Protein 3M66 (pdb70)

Foldseek 3Di:
DQVVCVVVVVVLVVLQADLVLLVVVPVLNVVSSPDDCVPQNVVLVVVLVVLPQDSNLVRVLCNVCSCSSVDDVVQLVVLVVLVVVLVQDSVLSNLLCSQAVCQSVDGSVLLVVLLVCQCVVLVDPSVLSSVLCSVPVCSSVDDCVLQNVLLCCCPPVLNDDSVLVSLLCSVPVCSSNDDSVLVVVLSCCVCPVLVDDSVLCSVPVCSSVARVVQLVLLCVLLVVQVQSACDPVDPLHDGPCNSRPDDLCCCACPRSVHHSVVSVVVVVVD

InterPro domains:
  IPR003690 Transcription termination factor, mitochondrial/chloroplastic [PF02536] (159-398)
  IPR003690 Transcription termination factor, mitochondrial/chloroplastic [PTHR13068] (82-402)
  IPR003690 Transcription termination factor, mitochondrial/chloroplastic [SM00733] (166-201)
  IPR003690 Transcription termination factor, mitochondrial/chloroplastic [SM00733] (206-236)
  IPR003690 Transcription termination factor, mitochondrial/chloroplastic [SM00733] (241-272)
  IPR003690 Transcription termination factor, mitochondrial/chloroplastic [SM00733] (277-308)
  IPR003690 Transcription termination factor, mitochondrial/chloroplastic [SM00733] (313-344)
  IPR003690 Transcription termination factor, mitochondrial/chloroplastic [SM00733] (345-375)
  IPR038538 MTERF superfamily, mitochondrial/chloroplastic [G3DSA:1.25.70.10] (148-417)

Nearest PDB structures (foldseek):
  3m66-assembly1_A  TM=1.004E+00  e=7.727E-36  Homo sapiens
  4fp9-assembly1_B  TM=7.150E-01  e=1.537E-07  Homo sapiens
  4fzv-assembly1_B  TM=8.284E-01  e=1.171E-06  Homo sapiens
  7odr-assembly1_y  TM=7.335E-01  e=7.603E-07  Homo sapiens
  5crk-assembly1_O  TM=4.487E-01  e=1.655E-06  Homo sapiens

B-factor: mean 30.07, std 13.78, range [11.19, 108.54]

Structure (mmCIF, N/CA/C/O backbone):
data_3M66
#
_entry.id   3M66
#
_cell.length_a   139.230
_cell.length_b   32.240
_cell.length_c   70.220
_cell.angle_alpha   90.00
_cell.angle_beta   106.59
_cell.angle_gamma   90.00
#
_symmetry.space_group_name_H-M   'C 1 2 1'
#
loop_
_entity.id
_entity.type
_entity.pdbx_description
1 polymer 'mTERF domain-containing protein 1, mitochondrial'
2 water water
#
loop_
_atom_site.group_PDB
_atom_site.id
_atom_site.type_symbol
_atom_site.label_atom_id
_atom_site.label_alt_id
_atom_site.label_comp_id
_atom_site.label_asym_id
_atom_site.label_entity_id
_atom_site.label_seq_id
_atom_site.pdbx_PDB_ins_code
_atom_site.Cartn_x
_atom_site.Cartn_y
_atom_site.Cartn_z
_atom_site.occupancy
_atom_site.B_iso_or_equiv
_atom_site.auth_seq_id
_atom_site.auth_comp_id
_atom_site.auth_asym_id
_atom_site.auth_atom_id
_atom_site.pdbx_PDB_model_num
ATOM 1 N N . ASP A 1 1 ? 4.625 -2.779 49.750 1.00 57.33 148 ASP A N 1
ATOM 2 C CA . ASP A 1 1 ? 5.341 -1.854 48.868 1.00 55.52 148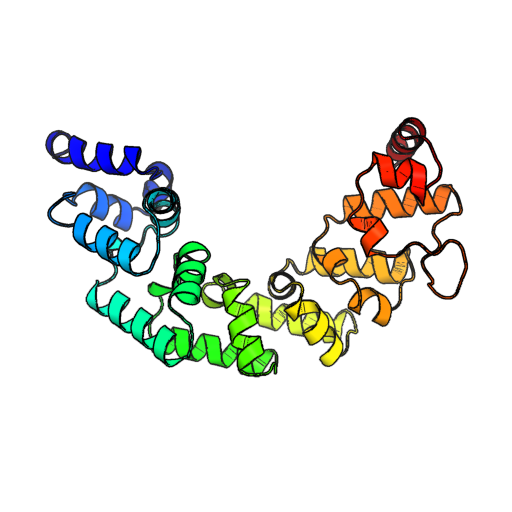 ASP A CA 1
ATOM 3 C C . ASP A 1 1 ? 4.509 -1.465 47.648 1.00 37.20 148 ASP A C 1
ATOM 4 O O . ASP A 1 1 ? 4.593 -0.341 47.185 1.00 33.81 148 ASP A O 1
ATOM 9 N N . TYR A 1 2 ? 3.675 -2.375 47.149 1.00 32.74 149 TYR A N 1
ATOM 10 C CA . TYR A 1 2 ? 2.847 -2.064 45.983 1.00 42.26 149 TYR A CA 1
ATOM 11 C C . TYR A 1 2 ? 1.909 -0.877 46.255 1.00 32.31 149 TYR A C 1
ATOM 12 O O . TYR A 1 2 ? 1.696 0.001 45.410 1.00 31.49 149 TYR A O 1
ATOM 21 N N . VAL A 1 3 ? 1.341 -0.855 47.452 1.00 33.18 150 VAL A N 1
ATOM 22 C CA . VAL A 1 3 ? 0.399 0.201 47.790 1.00 33.29 150 VAL A CA 1
ATOM 23 C C . VAL A 1 3 ? 1.098 1.570 47.830 1.00 32.16 150 VAL A C 1
ATOM 24 O O . VAL A 1 3 ? 0.559 2.589 47.358 1.00 31.63 150 VAL A O 1
ATOM 28 N N . ASP A 1 4 ? 2.306 1.602 48.397 1.00 31.79 151 ASP A N 1
ATOM 29 C CA . ASP A 1 4 ? 3.015 2.867 48.527 1.00 30.84 151 ASP A CA 1
ATOM 30 C C . ASP A 1 4 ? 3.607 3.324 47.199 1.00 29.53 151 ASP A C 1
ATOM 31 O O . ASP A 1 4 ? 3.939 4.495 47.038 1.00 36.95 151 ASP A O 1
ATOM 36 N N . HIS A 1 5 ? 3.780 2.392 46.268 1.00 29.47 152 HIS A N 1
ATOM 37 C CA . HIS A 1 5 ? 4.315 2.730 44.952 1.00 28.48 152 HIS A CA 1
ATOM 38 C C . HIS A 1 5 ? 3.214 3.178 43.982 1.00 28.31 152 HIS A C 1
ATOM 39 O O . HIS A 1 5 ? 3.505 3.698 42.900 1.00 27.50 152 HIS A O 1
ATOM 46 N N . SER A 1 6 ? 1.959 2.970 44.366 1.00 29.12 153 SER A N 1
ATOM 47 C CA . SER A 1 6 ? 0.838 3.198 43.469 1.00 29.26 153 SER A CA 1
ATOM 48 C C . SER A 1 6 ? 0.763 4.622 42.926 1.00 28.04 153 SER A C 1
ATOM 49 O O . SER A 1 6 ? 0.484 4.813 41.732 1.00 27.53 153 SER A O 1
ATOM 52 N N . GLU A 1 7 ? 1.048 5.615 43.765 1.00 27.77 154 GLU A N 1
ATOM 53 C CA . GLU A 1 7 ? 0.979 7.001 43.322 1.00 29.19 154 GLU A CA 1
ATOM 54 C C . GLU A 1 7 ? 2.064 7.315 42.316 1.00 29.14 154 GLU A C 1
ATOM 55 O O . GLU A 1 7 ? 1.821 8.018 41.349 1.00 30.07 154 GLU A O 1
ATOM 61 N N . THR A 1 8 ? 3.247 6.739 42.507 1.00 25.76 155 THR A N 1
ATOM 62 C CA . THR A 1 8 ? 4.318 6.899 41.525 1.00 24.98 155 THR A CA 1
ATOM 63 C C . THR A 1 8 ? 3.955 6.217 40.224 1.00 25.11 155 THR A C 1
ATOM 64 O O . THR A 1 8 ? 4.208 6.744 39.142 1.00 27.01 155 THR A O 1
ATOM 68 N N . LEU A 1 9 ? 3.376 5.031 40.324 1.00 26.00 156 LEU A N 1
ATOM 69 C CA . LEU A 1 9 ? 3.060 4.282 39.106 1.00 26.32 156 LEU A CA 1
ATOM 70 C C . LEU A 1 9 ? 2.002 5.044 38.318 1.00 25.93 156 LEU A C 1
ATOM 71 O O . LEU A 1 9 ? 2.111 5.136 37.058 1.00 25.65 156 LEU A O 1
ATOM 76 N N . GLN A 1 10 ? 1.000 5.547 39.040 1.00 26.01 157 GLN A N 1
ATOM 77 C CA . GLN A 1 10 ? -0.098 6.331 38.446 1.00 29.63 157 GLN A CA 1
ATOM 78 C C . GLN A 1 10 ? 0.464 7.566 37.714 1.00 27.24 157 GLN A C 1
ATOM 79 O O . GLN A 1 10 ? 0.057 7.882 36.588 1.00 29.85 157 GLN A O 1
ATOM 85 N N . LYS A 1 11 ? 1.425 8.241 38.327 1.00 24.07 158 LYS A N 1
ATOM 86 C CA . LYS A 1 11 ? 2.063 9.387 37.688 1.00 26.19 158 LYS A CA 1
ATOM 87 C C . LYS A 1 11 ? 2.742 9.010 36.381 1.00 28.95 158 LYS A C 1
ATOM 88 O O . LYS A 1 11 ? 2.628 9.740 35.380 1.00 26.91 158 LYS A O 1
ATOM 94 N N . LEU A 1 12 ? 3.466 7.881 36.379 1.00 21.21 159 LEU A N 1
ATOM 95 C CA . LEU A 1 12 ? 4.107 7.409 35.148 1.00 19.22 159 LEU A CA 1
ATOM 96 C C . LEU A 1 12 ? 3.101 7.027 34.092 1.00 18.00 159 LEU A C 1
ATOM 97 O O . LEU A 1 12 ? 3.288 7.327 32.915 1.00 20.17 159 LEU A O 1
ATOM 102 N N . VAL A 1 13 ? 2.023 6.390 34.513 1.00 18.51 160 VAL A N 1
ATOM 103 C CA . VAL A 1 13 ? 0.976 6.071 33.540 1.00 19.10 160 VAL A CA 1
ATOM 104 C C . VAL A 1 13 ? 0.338 7.310 32.932 1.00 21.47 160 VAL A C 1
ATOM 105 O O . VAL A 1 13 ? 0.089 7.344 31.707 1.00 23.34 160 VAL A O 1
ATOM 109 N N . LEU A 1 14 ? 0.028 8.303 33.770 1.00 23.39 161 LEU A N 1
ATOM 110 C CA . LEU A 1 14 ? -0.530 9.562 33.269 1.00 26.16 161 LEU A CA 1
ATOM 111 C C . LEU A 1 14 ? 0.399 10.260 32.264 1.00 25.79 161 LEU A C 1
ATOM 112 O O . LEU A 1 14 ? -0.085 10.979 31.363 1.00 27.86 161 LEU A O 1
ATOM 117 N N . LEU A 1 15 ? 1.710 10.039 32.386 1.00 21.77 162 LEU A N 1
ATOM 118 C CA . LEU A 1 15 ? 2.684 10.637 31.472 1.00 20.43 162 LEU A CA 1
ATOM 119 C C . LEU A 1 15 ? 2.728 9.901 30.146 1.00 22.82 162 LEU A C 1
ATOM 120 O O . LEU A 1 15 ? 3.354 10.363 29.206 1.00 24.85 162 LEU A O 1
ATOM 125 N N . GLY A 1 16 ? 2.075 8.748 30.078 1.00 21.11 163 GLY A N 1
ATOM 126 C CA . GLY A 1 16 ? 2.079 7.957 28.867 1.00 22.35 163 GLY A CA 1
ATOM 127 C C . GLY A 1 16 ? 3.139 6.901 28.812 1.00 20.40 163 G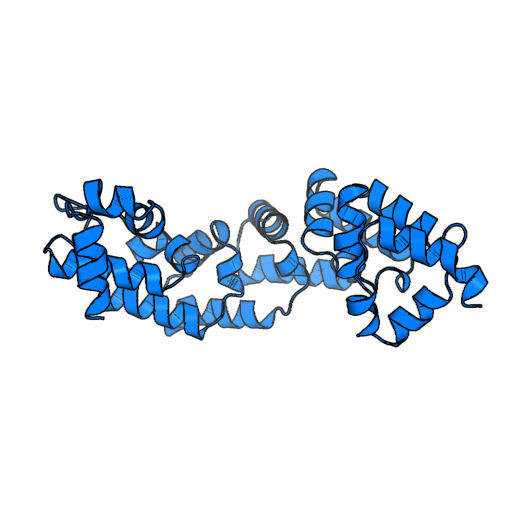LY A C 1
ATOM 128 O O . GLY A 1 16 ? 3.484 6.406 27.729 1.00 22.91 163 GLY A O 1
ATOM 129 N N . VAL A 1 17 ? 3.721 6.565 29.964 1.00 20.39 164 VAL A N 1
ATOM 130 C CA . VAL A 1 17 ? 4.688 5.471 29.949 1.00 17.93 164 VAL A CA 1
ATOM 131 C C . VAL A 1 17 ? 3.967 4.117 29.806 1.00 18.94 164 VAL A C 1
ATOM 132 O O . VAL A 1 17 ? 2.973 3.854 30.511 1.00 21.51 164 VAL A O 1
ATOM 136 N N . ASP A 1 18 ? 4.465 3.239 28.933 1.00 20.30 165 ASP A N 1
ATOM 137 C CA . ASP A 1 18 ? 3.878 1.916 28.749 1.00 20.47 165 ASP A CA 1
ATOM 138 C C . ASP A 1 18 ? 4.682 0.904 29.599 1.00 16.67 165 ASP A C 1
ATOM 139 O O . ASP A 1 18 ? 5.766 0.439 29.188 1.00 17.53 165 ASP A O 1
ATOM 144 N N . LEU A 1 19 ? 4.168 0.615 30.794 1.00 18.71 166 LEU A N 1
ATOM 145 C CA . LEU A 1 19 ? 4.931 -0.237 31.722 1.00 17.63 166 LEU A CA 1
ATOM 146 C C . LEU A 1 19 ? 5.031 -1.641 31.175 1.00 20.17 166 LEU A C 1
ATOM 147 O O . LEU A 1 19 ? 5.987 -2.325 31.500 1.00 20.67 166 LEU A O 1
ATOM 152 N N . SER A 1 20 ? 4.116 -2.049 30.307 1.00 19.11 167 SER A N 1
ATOM 153 C CA . SER A 1 20 ? 4.223 -3.384 29.715 1.00 23.17 167 SER A CA 1
ATOM 154 C C . SER A 1 20 ? 5.474 -3.539 28.836 1.00 21.07 167 SER A C 1
ATOM 155 O O . SER A 1 20 ? 6.058 -4.633 28.763 1.00 23.56 167 SER A O 1
ATOM 158 N N . LYS A 1 21 ? 5.934 -2.453 28.221 1.00 19.64 168 LYS A N 1
ATOM 159 C CA . LYS A 1 21 ? 7.174 -2.517 27.463 1.00 18.62 168 LYS A CA 1
ATOM 160 C C . LYS A 1 21 ? 8.370 -2.589 28.425 1.00 17.00 168 LYS A C 1
ATOM 161 O O . LYS A 1 21 ? 9.296 -3.363 28.206 1.00 19.61 168 LYS A O 1
ATOM 167 N N . ILE A 1 22 ? 8.352 -1.770 29.471 1.00 15.57 169 ILE A N 1
ATOM 168 C CA . ILE A 1 22 ? 9.478 -1.757 30.407 1.00 14.92 169 ILE A CA 1
ATOM 169 C C . ILE A 1 22 ? 9.576 -3.132 31.083 1.00 16.98 169 ILE A C 1
ATOM 170 O O . ILE A 1 22 ? 10.687 -3.605 31.388 1.00 16.98 169 ILE A O 1
ATOM 175 N N . GLU A 1 23 ? 8.429 -3.764 31.275 1.00 15.60 170 GLU A N 1
ATOM 176 C CA . GLU A 1 23 ? 8.421 -5.101 31.927 1.00 18.57 170 GLU A CA 1
ATOM 177 C C . GLU A 1 23 ? 9.143 -6.187 31.152 1.00 22.49 170 GLU A C 1
ATOM 178 O O . GLU A 1 23 ? 9.505 -7.222 31.724 1.00 22.16 170 GLU A O 1
ATOM 184 N N . LYS A 1 24 ? 9.374 -5.981 29.851 1.00 19.06 171 LYS A N 1
ATOM 185 C CA . LYS A 1 24 ? 10.196 -6.941 29.107 1.00 20.29 171 LYS A CA 1
ATOM 186 C C . LYS A 1 24 ? 11.695 -6.949 29.492 1.00 23.49 171 LYS A C 1
ATOM 187 O O . LYS A 1 24 ? 12.461 -7.800 29.023 1.00 23.01 171 LYS A O 1
ATOM 193 N N . HIS A 1 25 ? 12.097 -5.968 30.287 1.00 16.23 172 HIS A N 1
ATOM 194 C CA . HIS A 1 25 ? 13.499 -5.740 30.663 1.00 17.63 172 HIS A CA 1
ATOM 195 C C . HIS A 1 25 ? 13.514 -5.886 32.173 1.00 15.98 172 HIS A C 1
ATOM 196 O O . HIS A 1 25 ? 13.299 -4.926 32.889 1.00 17.56 172 HIS A O 1
ATOM 203 N N . PRO A 1 26 ? 13.745 -7.116 32.664 1.00 16.10 173 PRO A N 1
ATOM 204 C CA . PRO A 1 26 ? 13.409 -7.382 34.072 1.00 18.32 173 PRO A CA 1
ATOM 205 C C . PRO A 1 26 ? 14.216 -6.540 35.086 1.00 17.73 173 PRO A C 1
ATOM 206 O O . PRO A 1 26 ? 13.592 -6.088 36.067 1.00 16.77 173 PRO A O 1
ATOM 210 N N . GLU A 1 27 ? 15.522 -6.329 34.905 1.00 13.85 174 GLU A N 1
ATOM 211 C CA . GLU A 1 27 ? 16.241 -5.519 35.898 1.00 12.84 174 GLU A CA 1
ATOM 212 C C . GLU A 1 27 ? 15.769 -4.089 35.882 1.00 14.53 174 GLU A C 1
ATOM 213 O O . GLU A 1 27 ? 15.529 -3.547 36.953 1.00 14.71 174 GLU A O 1
ATOM 219 N N . ALA A 1 28 ? 15.555 -3.495 34.694 1.00 14.66 175 ALA A N 1
ATOM 220 C CA . ALA A 1 28 ? 15.028 -2.116 34.648 1.00 14.60 175 ALA A CA 1
ATOM 221 C C . ALA A 1 28 ? 13.645 -2.000 35.282 1.00 13.11 175 ALA A C 1
ATOM 222 O O . ALA A 1 28 ? 13.350 -1.032 36.001 1.00 13.48 175 ALA A O 1
ATOM 224 N N . ALA A 1 29 ? 12.784 -2.982 35.022 1.00 13.43 176 ALA A N 1
ATOM 225 C CA . ALA A 1 29 ? 11.436 -2.993 35.602 1.00 14.39 176 ALA A CA 1
ATOM 226 C C . ALA A 1 29 ? 11.510 -3.101 37.105 1.00 15.99 176 ALA A C 1
ATOM 227 O O . ALA A 1 29 ? 10.759 -2.431 37.787 1.00 16.53 176 ALA A O 1
ATOM 229 N N . ASN A 1 30 ? 12.400 -3.947 37.607 1.00 14.66 177 ASN A N 1
ATOM 230 C CA . ASN A 1 30 ? 12.527 -4.091 39.070 1.00 15.76 177 ASN A CA 1
ATOM 231 C C . ASN A 1 30 ? 13.139 -2.884 39.733 1.00 13.52 177 ASN A C 1
ATOM 232 O O . ASN A 1 30 ? 12.723 -2.540 40.871 1.00 16.11 177 ASN A O 1
ATOM 237 N N . LEU A 1 31 ? 14.049 -2.197 39.041 1.00 14.44 178 LEU A N 1
ATOM 238 C CA . LEU A 1 31 ? 14.447 -0.904 39.566 1.00 12.21 178 LEU A CA 1
ATOM 239 C C . LEU A 1 31 ? 13.261 0.088 39.639 1.00 15.40 178 LEU A C 1
ATOM 240 O O . LEU A 1 31 ? 13.003 0.730 40.670 1.00 15.73 178 LEU A O 1
ATOM 245 N N . LEU A 1 32 ? 12.532 0.256 38.527 1.00 15.29 179 LEU A N 1
ATOM 246 C CA . LEU A 1 32 ? 11.434 1.240 38.498 1.00 15.80 179 LEU A CA 1
ATOM 247 C C . LEU A 1 32 ? 10.360 1.000 39.564 1.00 16.60 179 LEU A C 1
ATOM 248 O O . LEU A 1 32 ? 9.825 1.955 40.127 1.00 17.24 179 LEU A O 1
ATOM 253 N N . LEU A 1 33 ? 10.050 -0.273 39.799 1.00 15.79 180 LEU A N 1
ATOM 254 C CA . LEU A 1 33 ? 9.086 -0.691 40.805 1.00 16.73 180 LEU A CA 1
ATOM 255 C C . LEU A 1 33 ? 9.511 -0.192 42.199 1.00 15.53 180 LEU A C 1
ATOM 256 O O . LEU A 1 33 ? 8.656 -0.018 43.087 1.00 20.48 180 LEU A O 1
ATOM 261 N N . ARG A 1 34 ? 10.815 0.022 42.368 1.00 16.77 181 ARG A N 1
ATOM 262 C CA . ARG A 1 34 ? 11.371 0.446 43.669 1.00 16.64 181 ARG A CA 1
ATOM 263 C C . ARG A 1 34 ? 11.789 1.921 43.735 1.00 21.64 181 ARG A C 1
ATOM 264 O O . ARG A 1 34 ? 12.369 2.386 44.724 1.00 22.80 181 ARG A O 1
ATOM 272 N N . LEU A 1 35 ? 11.480 2.674 42.702 1.00 18.81 182 LEU A N 1
ATOM 273 C CA . LEU A 1 35 ? 11.741 4.098 42.717 1.00 16.78 182 LEU A CA 1
ATOM 274 C C . LEU A 1 35 ? 10.523 4.912 43.131 1.00 21.95 182 LEU A C 1
ATOM 275 O O . LEU A 1 35 ? 9.366 4.608 42.773 1.00 25.11 182 LEU A O 1
ATOM 280 N N . ASP A 1 36 ? 10.792 5.961 43.895 1.00 21.00 183 ASP A N 1
ATOM 281 C CA . ASP A 1 36 ? 9.771 6.920 44.288 1.00 21.63 183 ASP A CA 1
ATOM 282 C C . ASP A 1 36 ? 9.824 8.129 43.366 1.00 22.06 183 ASP A C 1
ATOM 283 O O . ASP A 1 36 ? 10.905 8.533 42.973 1.00 22.10 183 ASP A O 1
ATOM 288 N N . PHE A 1 37 ? 8.667 8.694 43.011 1.00 22.64 184 PHE A N 1
ATOM 289 C CA . PHE A 1 37 ? 8.645 9.736 41.984 1.00 21.77 184 PHE A CA 1
ATOM 290 C C . PHE A 1 37 ? 9.444 10.970 42.419 1.00 22.14 184 PHE A C 1
ATOM 291 O O . PHE A 1 37 ? 10.316 11.461 41.680 1.00 22.68 184 PHE A O 1
ATOM 299 N N . GLU A 1 38 ? 9.171 11.461 43.633 1.00 24.60 185 GLU A N 1
ATOM 300 C CA . GLU A 1 38 ? 9.783 12.713 44.029 1.00 26.89 185 GLU A CA 1
ATOM 301 C C . GLU A 1 38 ? 11.269 12.524 44.294 1.00 23.10 185 GLU A C 1
ATOM 302 O O . GLU A 1 38 ? 12.098 13.301 43.854 1.00 26.52 185 GLU A O 1
ATOM 308 N N . LYS A 1 39 ? 11.622 11.461 45.016 1.00 24.42 186 LYS A N 1
ATOM 309 C CA . LYS A 1 39 ? 13.032 11.243 45.366 1.00 26.78 186 LYS A CA 1
ATOM 310 C C . LYS A 1 39 ? 13.969 10.758 44.280 1.00 29.64 186 LYS A C 1
ATOM 311 O O . LYS A 1 39 ? 15.151 11.103 44.277 1.00 27.96 186 LYS A O 1
ATOM 317 N N . ASP A 1 40 ? 13.476 9.959 43.334 1.00 24.85 187 ASP A N 1
ATOM 318 C CA . ASP A 1 40 ? 14.370 9.281 42.416 1.00 20.30 187 ASP A CA 1
ATOM 319 C C . ASP A 1 40 ? 14.101 9.673 40.949 1.00 20.64 187 ASP A C 1
ATOM 320 O O . ASP A 1 40 ? 15.002 9.651 40.134 1.00 25.18 187 ASP A O 1
ATOM 325 N N . ILE A 1 41 ? 12.840 9.886 40.605 1.00 19.92 188 ILE A N 1
ATOM 326 C CA . ILE A 1 41 ? 12.468 10.005 39.192 1.00 19.29 188 ILE A CA 1
ATOM 327 C C . ILE A 1 41 ? 12.461 11.444 38.726 1.00 17.35 188 ILE A C 1
ATOM 328 O O . ILE A 1 41 ? 12.878 11.740 37.602 1.00 17.66 188 ILE A O 1
ATOM 333 N N . LYS A 1 42 ? 11.949 12.351 39.569 1.00 19.76 189 LYS A N 1
ATOM 334 C CA . LYS A 1 42 ? 11.743 13.738 39.169 1.00 18.95 189 LYS A CA 1
ATOM 335 C C . LYS A 1 42 ? 13.007 14.440 38.679 1.00 19.69 189 LYS A C 1
ATOM 336 O O . LYS A 1 42 ? 12.963 15.168 37.694 1.00 18.01 189 LYS A O 1
ATOM 342 N N . GLN A 1 43 ? 14.149 14.211 39.322 1.00 18.80 190 GLN A N 1
ATOM 343 C CA . GLN A 1 43 ? 15.374 14.891 38.880 1.00 18.57 190 GLN A CA 1
ATOM 344 C C . GLN A 1 43 ? 15.793 14.453 37.479 1.00 17.86 190 GLN A C 1
ATOM 345 O O . GLN A 1 43 ? 16.308 15.271 36.727 1.00 18.68 190 GLN A O 1
ATOM 351 N N . MET A 1 44 ? 15.538 13.178 37.125 1.00 16.81 191 MET A N 1
ATOM 352 C CA . MET A 1 44 ? 15.785 12.661 35.778 1.00 20.03 191 MET A CA 1
ATOM 353 C C . MET A 1 44 ? 14.850 13.345 34.772 1.00 17.65 191 MET A C 1
ATOM 354 O O . MET A 1 44 ? 15.314 13.830 33.709 1.00 17.02 191 MET A O 1
ATOM 359 N N . LEU A 1 45 ? 13.576 13.468 35.141 1.00 17.19 192 LEU A N 1
ATOM 360 C CA . LEU A 1 45 ? 12.611 14.123 34.239 1.00 15.74 192 LEU A CA 1
ATOM 361 C C . LEU A 1 45 ? 12.953 15.588 34.027 1.00 16.69 192 LEU A C 1
ATOM 362 O O . LEU A 1 45 ? 12.779 16.132 32.925 1.00 17.27 192 LEU A O 1
ATOM 367 N N . LEU A 1 46 ? 13.479 16.257 35.062 1.00 16.61 193 LEU A N 1
ATOM 368 C CA . LEU A 1 46 ? 13.837 17.657 34.938 1.00 15.92 193 LEU A CA 1
ATOM 369 C C . LEU A 1 46 ? 15.052 17.861 33.995 1.00 14.96 193 LEU A C 1
ATOM 370 O O . LEU A 1 46 ? 15.102 18.808 33.231 1.00 14.48 193 LEU A O 1
ATOM 375 N N . PHE A 1 47 ? 16.005 16.938 34.072 1.00 15.08 194 PHE A N 1
ATOM 376 C CA . PHE A 1 47 ? 17.109 16.937 33.116 1.00 14.49 194 PHE A CA 1
ATOM 377 C C . PHE A 1 47 ? 16.622 16.765 31.683 1.00 13.37 194 PHE A C 1
ATOM 378 O O . PHE A 1 47 ? 17.024 17.526 30.792 1.00 15.53 194 PHE A O 1
ATOM 386 N N . LEU A 1 48 ? 15.728 15.812 31.499 1.00 13.85 195 LEU A N 1
ATOM 387 C CA . LEU A 1 48 ? 15.170 15.552 30.130 1.00 12.47 195 LEU A CA 1
ATOM 388 C C . LEU A 1 48 ? 14.437 16.792 29.641 1.00 13.53 195 LEU A C 1
ATOM 389 O O . LEU A 1 48 ? 14.604 17.192 28.481 1.00 15.59 195 LEU A O 1
ATOM 394 N N . LYS A 1 49 ? 13.706 17.474 30.513 1.00 13.80 196 LYS A N 1
ATOM 395 C CA . LYS A 1 49 ? 13.091 18.738 30.099 1.00 15.78 196 LYS A CA 1
ATOM 396 C C . LYS A 1 49 ? 14.116 19.781 29.697 1.00 14.49 196 LYS A C 1
ATOM 397 O O . LYS A 1 49 ? 13.940 20.526 28.721 1.00 16.70 196 LYS A O 1
ATOM 403 N N . ASP A 1 50 ? 15.185 19.870 30.471 1.00 16.17 197 ASP A N 1
ATOM 404 C CA . ASP A 1 50 ? 16.198 20.851 30.185 1.00 17.76 197 ASP A CA 1
ATOM 405 C C . ASP A 1 50 ? 16.857 20.606 28.846 1.00 17.31 197 ASP A C 1
ATOM 406 O O . ASP A 1 50 ? 17.205 21.568 28.155 1.00 21.07 197 ASP A O 1
ATOM 411 N N . VAL A 1 51 ? 17.038 19.350 28.465 1.00 14.61 198 VAL A N 1
ATOM 412 C CA . VAL A 1 51 ? 17.628 19.111 27.167 1.00 16.47 198 VAL A CA 1
ATOM 413 C C . VAL A 1 51 ? 16.597 19.156 26.051 1.00 19.91 198 VAL A C 1
ATOM 414 O O . VAL A 1 51 ? 16.977 19.068 24.886 1.00 24.29 198 VAL A O 1
ATOM 418 N N . GLY A 1 52 ? 15.343 19.303 26.397 1.00 16.58 199 GLY A N 1
ATOM 419 C CA . GLY A 1 52 ? 14.353 19.618 25.387 1.00 19.87 199 GLY A CA 1
ATOM 420 C C . GLY A 1 52 ? 13.283 18.574 25.130 1.00 19.78 199 GLY A C 1
ATOM 421 O O . GLY A 1 52 ? 12.504 18.703 24.167 1.00 24.06 199 GLY A O 1
ATOM 422 N N . ILE A 1 53 ? 13.147 17.608 26.019 1.00 16.15 200 ILE A N 1
ATOM 423 C CA . ILE A 1 53 ? 12.033 16.673 25.898 1.00 18.08 200 ILE A CA 1
ATOM 424 C C . ILE A 1 53 ? 10.828 17.325 26.557 1.00 23.07 200 ILE A C 1
ATOM 425 O O . ILE A 1 53 ? 10.826 17.503 27.750 1.00 20.65 200 ILE A O 1
ATOM 430 N N . GLU A 1 54 ? 9.785 17.678 25.805 1.00 19.29 201 GLU A N 1
ATOM 431 C CA . GLU A 1 54 ? 8.618 18.305 26.401 1.00 22.35 201 GLU A CA 1
ATOM 432 C C . GLU A 1 54 ? 7.753 17.328 27.188 1.00 23.55 201 GLU A C 1
ATOM 433 O O . GLU A 1 54 ? 7.879 16.093 27.050 1.00 20.67 201 GLU A O 1
ATOM 439 N N . ASP A 1 55 ? 6.911 17.881 28.047 1.00 23.82 202 ASP A N 1
ATOM 440 C CA . ASP A 1 55 ? 6.170 17.014 28.969 1.00 23.23 202 ASP A CA 1
ATOM 441 C C . ASP A 1 55 ? 5.358 15.994 28.176 1.00 24.11 202 ASP A C 1
ATOM 442 O O . ASP A 1 55 ? 5.272 14.842 28.580 1.00 22.42 202 ASP A O 1
ATOM 447 N N . ASN A 1 56 ? 4.756 16.397 27.053 1.00 22.30 203 ASN A N 1
ATOM 448 C CA . ASN A 1 56 ? 3.981 15.429 26.277 1.00 22.57 203 ASN A CA 1
ATOM 449 C C . ASN A 1 56 ? 4.784 14.459 25.403 1.00 24.35 203 ASN A C 1
ATOM 450 O O . ASN A 1 56 ? 4.203 13.624 24.704 1.00 23.41 203 ASN A O 1
ATOM 455 N N . GLN A 1 57 ? 6.119 14.527 25.510 1.00 21.21 204 GLN A N 1
ATOM 456 C CA . GLN A 1 57 ? 7.028 13.624 24.813 1.00 17.72 204 GLN A CA 1
ATOM 457 C C . GLN A 1 57 ? 7.713 12.668 25.801 1.00 15.44 204 GLN A C 1
ATOM 458 O O . GLN A 1 57 ? 8.372 11.709 25.385 1.00 16.90 204 GLN A O 1
ATOM 464 N N . LEU A 1 58 ? 7.552 12.933 27.089 1.00 16.88 205 LEU A N 1
ATOM 465 C CA . LEU A 1 58 ? 8.265 12.067 28.073 1.00 16.16 205 LEU A CA 1
ATOM 466 C C . LEU A 1 58 ? 7.798 10.617 28.053 1.00 16.69 205 LEU A C 1
ATOM 467 O O . LEU A 1 58 ? 8.615 9.700 28.225 1.00 17.59 205 LEU A O 1
ATOM 472 N N . GLY A 1 59 ? 6.498 10.394 27.892 1.00 18.04 206 GLY A N 1
ATOM 473 C CA . GLY A 1 59 ? 5.985 9.032 27.924 1.00 16.86 206 GLY A CA 1
ATOM 474 C C . GLY A 1 59 ? 6.587 8.170 26.848 1.00 18.29 206 GLY A C 1
ATOM 475 O O . GLY A 1 59 ? 7.109 7.081 27.117 1.00 17.36 206 GLY A O 1
ATOM 476 N N . ALA A 1 60 ? 6.625 8.675 25.623 1.00 16.33 207 ALA A N 1
ATOM 477 C CA . ALA A 1 60 ? 7.238 7.904 24.564 1.00 14.98 207 ALA A CA 1
ATOM 478 C C . ALA A 1 60 ? 8.751 7.691 24.761 1.00 16.19 207 ALA A C 1
ATOM 479 O O . ALA A 1 60 ? 9.274 6.614 24.459 1.00 16.42 207 ALA A O 1
ATOM 481 N N . PHE A 1 61 ? 9.459 8.721 25.235 1.00 15.62 208 PHE A N 1
ATOM 482 C CA . PHE A 1 61 ? 10.877 8.607 25.514 1.00 14.26 208 PHE A CA 1
ATOM 483 C C . PHE A 1 61 ? 11.173 7.541 26.566 1.00 11.55 208 PHE A C 1
ATOM 484 O O . PHE A 1 61 ? 12.066 6.680 26.363 1.00 15.19 208 PHE A O 1
ATOM 492 N N . LEU A 1 62 ? 10.440 7.618 27.679 1.00 12.08 209 LEU A N 1
ATOM 493 C CA . LEU A 1 62 ? 10.664 6.656 28.791 1.00 13.59 209 LEU A CA 1
ATOM 494 C C . LEU A 1 62 ? 10.232 5.253 28.431 1.00 16.94 209 LEU A C 1
ATOM 495 O O . LEU A 1 62 ? 10.782 4.310 28.943 1.00 15.88 209 LEU A O 1
ATOM 500 N N . THR A 1 63 ? 9.259 5.110 27.517 1.00 14.59 210 THR A N 1
ATOM 501 C CA . THR A 1 63 ? 8.878 3.770 27.115 1.00 16.45 210 THR A CA 1
ATOM 502 C C . THR A 1 63 ? 9.956 3.110 26.267 1.00 17.19 210 THR A C 1
ATOM 503 O O . THR A 1 63 ? 10.198 1.918 26.398 1.00 18.66 210 THR A O 1
ATOM 507 N N . LYS A 1 64 ? 10.592 3.888 25.386 1.00 14.20 211 LYS A N 1
ATOM 508 C CA . LYS A 1 64 ? 11.690 3.382 24.547 1.00 14.02 211 LYS A CA 1
ATOM 509 C C . LYS A 1 64 ? 12.954 3.157 25.351 1.00 15.89 211 LYS A C 1
ATOM 510 O O . LYS A 1 64 ? 13.534 2.061 25.306 1.00 15.52 211 LYS A O 1
ATOM 516 N N . ASN A 1 65 ? 13.363 4.182 26.090 1.00 14.07 212 ASN A N 1
ATOM 517 C CA . ASN A 1 65 ? 14.631 4.093 26.818 1.00 14.42 212 ASN A CA 1
ATOM 518 C C . ASN A 1 65 ? 14.416 3.563 28.233 1.00 15.73 212 ASN A C 1
ATOM 519 O O . ASN A 1 65 ? 14.382 4.321 29.200 1.00 15.51 212 ASN A O 1
ATOM 524 N N . HIS A 1 66 ? 14.198 2.255 28.336 1.00 14.16 213 HIS A N 1
ATOM 525 C CA . HIS A 1 66 ? 13.978 1.606 29.626 1.00 16.57 213 HIS A CA 1
ATOM 526 C C . HIS A 1 66 ? 15.222 1.682 30.505 1.00 13.65 213 HIS A C 1
ATOM 527 O O . HIS A 1 66 ? 15.142 1.403 31.705 1.00 16.25 213 HIS A O 1
ATOM 534 N N . ALA A 1 67 ? 16.361 2.071 29.920 1.00 13.13 214 ALA A N 1
ATOM 535 C CA . ALA A 1 67 ? 17.605 2.099 30.685 1.00 12.58 214 ALA A CA 1
ATOM 536 C C . ALA A 1 67 ? 17.925 3.461 31.299 1.00 12.73 214 ALA A C 1
ATOM 537 O O . ALA A 1 67 ? 18.954 3.597 32.006 1.00 13.78 214 ALA A O 1
ATOM 539 N N . ILE A 1 68 ? 17.084 4.493 31.071 1.00 13.27 215 ILE A N 1
ATOM 540 C CA . ILE A 1 68 ? 17.485 5.870 31.428 1.00 14.40 215 ILE A CA 1
ATOM 541 C C . ILE A 1 68 ? 17.725 6.008 32.951 1.00 13.24 215 ILE A C 1
ATOM 542 O O . ILE A 1 68 ? 18.653 6.722 33.353 1.00 14.74 215 ILE A O 1
ATOM 547 N N . PHE A 1 69 ? 16.928 5.327 33.768 1.00 13.06 216 PHE A N 1
ATOM 548 C CA . PHE A 1 69 ? 17.107 5.451 35.216 1.00 13.46 216 PHE A CA 1
ATOM 549 C C . PHE A 1 69 ? 18.316 4.736 35.745 1.00 16.75 216 PHE A C 1
ATOM 550 O O . PHE A 1 69 ? 18.725 4.927 36.908 1.00 17.88 216 PHE A O 1
ATOM 558 N N . SER A 1 70 ? 18.938 3.945 34.876 1.00 14.11 217 SER A N 1
ATOM 559 C CA . SER A 1 70 ? 20.148 3.230 35.268 1.00 14.04 217 SER A CA 1
ATOM 560 C C . SER A 1 70 ? 21.410 4.000 34.877 1.00 15.25 217 SER A C 1
ATOM 561 O O . SER A 1 70 ? 22.509 3.536 35.174 1.00 19.75 217 SER A O 1
ATOM 564 N N . GLU A 1 71 ? 21.279 5.140 34.181 1.00 17.16 218 GLU A N 1
ATOM 565 C CA . GLU A 1 71 ? 22.443 5.950 33.847 1.00 16.12 218 GLU A CA 1
ATOM 566 C C . GLU A 1 71 ? 22.655 6.995 34.918 1.00 13.59 218 GLU A C 1
ATOM 567 O O . GLU A 1 71 ? 21.684 7.469 35.555 1.00 19.38 218 GLU A O 1
ATOM 573 N N . ASP A 1 72 ? 23.922 7.309 35.206 1.00 16.44 219 ASP A N 1
ATOM 574 C CA . ASP A 1 72 ? 24.225 8.316 36.178 1.00 16.40 219 ASP A CA 1
ATOM 575 C C . ASP A 1 72 ? 23.909 9.666 35.566 1.00 17.09 219 ASP A C 1
ATOM 576 O O . ASP A 1 72 ? 24.366 9.959 34.451 1.00 13.81 219 ASP A O 1
ATOM 581 N N . LEU A 1 73 ? 23.154 10.499 36.281 1.00 17.49 220 LEU A N 1
ATOM 582 C CA . LEU A 1 73 ? 22.822 11.827 35.743 1.00 16.43 220 LEU A CA 1
ATOM 583 C C . LEU A 1 73 ? 24.067 12.667 35.397 1.00 13.06 220 LEU A C 1
ATOM 584 O O . LEU A 1 73 ? 24.091 13.424 34.418 1.00 14.50 220 LEU A O 1
ATOM 589 N N . GLU A 1 74 ? 25.148 12.570 36.183 1.00 13.91 221 GLU A N 1
ATOM 590 C CA . GLU A 1 74 ? 26.348 13.329 35.882 1.00 17.98 221 GLU A CA 1
ATOM 591 C C . GLU A 1 74 ? 26.910 12.914 34.527 1.00 13.46 221 GLU A C 1
ATOM 592 O O . GLU A 1 74 ? 27.344 13.754 33.749 1.00 14.21 221 GLU A O 1
ATOM 598 N N . ASN A 1 75 ? 26.832 11.620 34.212 1.00 13.00 222 ASN A N 1
ATOM 599 C CA . ASN A 1 75 ? 27.341 11.179 32.926 1.00 12.51 222 ASN A CA 1
ATOM 600 C C . ASN A 1 75 ? 26.455 11.653 31.761 1.00 11.68 222 ASN A C 1
ATOM 601 O O . ASN A 1 75 ? 26.974 12.013 30.705 1.00 11.65 222 ASN A O 1
ATOM 606 N N . LEU A 1 76 ? 25.150 11.670 32.001 1.00 12.16 223 LEU A N 1
ATOM 607 C CA . LEU A 1 76 ? 24.213 12.184 30.956 1.00 12.00 223 LEU A CA 1
ATOM 608 C C . LEU A 1 76 ? 24.550 13.638 30.662 1.00 13.21 223 LEU A C 1
ATOM 609 O O . LEU A 1 76 ? 24.600 14.054 29.492 1.00 12.40 223 LEU A O 1
ATOM 614 N N . LYS A 1 77 ? 24.779 14.427 31.708 1.00 12.05 224 LYS A N 1
ATOM 615 C CA . LYS A 1 77 ? 25.163 15.836 31.496 1.00 12.95 224 LYS A CA 1
ATOM 616 C C . LYS A 1 77 ? 26.473 15.957 30.713 1.00 13.63 224 LYS A C 1
ATOM 617 O O . LYS A 1 77 ? 26.578 16.802 29.809 1.00 12.63 224 LYS A O 1
ATOM 623 N N . THR A 1 78 ? 27.485 15.160 31.056 1.00 11.88 225 THR A N 1
ATOM 624 C CA . THR A 1 78 ? 28.755 15.197 30.337 1.00 12.15 225 THR A CA 1
ATOM 625 C C . THR A 1 78 ? 28.590 14.892 28.849 1.00 11.93 225 THR A C 1
ATOM 626 O O . THR A 1 78 ? 29.222 15.531 27.989 1.00 13.03 225 THR A O 1
ATOM 630 N N . ARG A 1 79 ? 27.724 13.936 28.524 1.00 11.81 226 ARG A N 1
ATOM 631 C CA . ARG A 1 79 ? 27.520 13.514 27.123 1.00 13.30 226 ARG A CA 1
ATOM 632 C C . ARG A 1 79 ? 26.816 14.620 26.363 1.00 12.63 226 ARG A C 1
ATOM 633 O O . ARG A 1 79 ? 27.179 14.891 25.207 1.00 13.11 226 ARG A O 1
ATOM 641 N N . VAL A 1 80 ? 25.876 15.314 26.998 1.00 12.32 227 VAL A N 1
ATOM 642 C CA . VAL A 1 80 ? 25.278 16.476 26.320 1.00 12.71 227 VAL A CA 1
ATOM 643 C C . VAL A 1 80 ? 26.311 17.574 26.069 1.00 14.33 227 VAL A C 1
ATOM 644 O O . VAL A 1 80 ? 26.367 18.165 24.985 1.00 15.71 227 VAL A O 1
ATOM 648 N N . ALA A 1 81 ? 27.189 17.847 27.051 1.00 12.47 228 ALA A N 1
ATOM 649 C CA . ALA A 1 81 ? 28.229 18.833 26.835 1.00 13.03 228 ALA A CA 1
ATOM 650 C C . ALA A 1 81 ? 29.156 18.426 25.705 1.00 14.37 228 ALA A C 1
ATOM 651 O O . ALA A 1 81 ? 29.625 19.316 24.951 1.00 15.03 228 ALA A O 1
ATOM 653 N N . TYR A 1 82 ? 29.434 17.135 25.580 1.00 14.43 229 TYR A N 1
ATOM 654 C CA . TYR A 1 82 ? 30.273 16.651 24.465 1.00 12.91 229 TYR A CA 1
ATOM 655 C C . TYR A 1 82 ? 29.561 17.001 23.139 1.00 13.53 229 TYR A C 1
ATOM 656 O O . TYR A 1 82 ? 30.219 17.574 22.226 1.00 15.43 229 TYR A O 1
ATOM 665 N N . LEU A 1 83 ? 28.270 16.684 23.029 1.00 13.19 230 LEU A N 1
ATOM 666 C CA . LEU A 1 83 ? 27.556 17.004 21.779 1.00 14.80 230 LEU A CA 1
ATOM 667 C C . LEU A 1 83 ? 27.662 18.502 21.473 1.00 19.02 230 LEU A C 1
ATOM 668 O O . LEU A 1 83 ? 27.890 18.917 20.330 1.00 17.58 230 LEU A O 1
ATOM 673 N N . HIS A 1 84 ? 27.550 19.335 22.494 1.00 17.04 231 HIS A N 1
ATOM 674 C CA . HIS A 1 84 ? 27.655 20.753 22.233 1.00 18.36 231 HIS A CA 1
ATOM 675 C C . HIS A 1 84 ? 29.052 21.132 21.741 1.00 16.90 231 HIS A C 1
ATOM 676 O O . HIS A 1 84 ? 29.190 22.060 20.901 1.00 20.42 231 HIS A O 1
ATOM 683 N N . SER A 1 85 ? 30.094 20.459 22.266 1.00 18.09 232 SER A N 1
ATOM 684 C CA . SER A 1 85 ? 31.488 20.710 21.837 1.00 19.55 232 SER A CA 1
ATOM 685 C C . SER A 1 85 ? 31.721 20.344 20.361 1.00 24.79 232 SER A C 1
ATOM 686 O O . SER A 1 85 ? 32.691 20.797 19.723 1.00 25.18 232 SER A O 1
ATOM 689 N N . LYS A 1 86 ? 30.798 19.561 19.821 1.00 21.77 233 LYS A N 1
ATOM 690 C CA . LYS A 1 86 ? 30.838 19.153 18.434 1.00 22.38 233 LYS A CA 1
ATOM 691 C C . LYS A 1 86 ? 29.919 20.005 17.572 1.00 24.57 233 LYS A C 1
ATOM 692 O O . LYS A 1 86 ? 29.626 19.635 16.442 1.00 23.29 233 LYS A O 1
ATOM 698 N N . ASN A 1 87 ? 29.443 21.104 18.126 1.00 20.18 234 ASN A N 1
ATOM 699 C CA . ASN A 1 87 ? 28.693 22.118 17.375 1.00 23.93 234 ASN A CA 1
ATOM 700 C C . ASN A 1 87 ? 27.259 21.718 17.101 1.00 22.73 234 ASN A C 1
ATOM 701 O O . ASN A 1 87 ? 26.616 22.289 16.222 1.00 23.58 234 ASN A O 1
ATOM 706 N N . PHE A 1 88 ? 26.750 20.762 17.864 1.00 20.37 235 PHE A N 1
ATOM 707 C CA . PHE A 1 88 ? 25.308 20.524 17.839 1.00 16.89 235 PHE A CA 1
ATOM 708 C C . PHE A 1 88 ? 24.675 21.562 18.758 1.00 21.65 235 PHE A C 1
ATOM 709 O O . PHE A 1 88 ? 25.002 21.677 19.958 1.00 22.71 235 PHE A O 1
ATOM 717 N N . SER A 1 89 ? 23.729 22.294 18.209 1.00 19.86 236 SER A N 1
ATOM 718 C CA . SER A 1 89 ? 23.028 23.305 19.015 1.00 21.60 236 SER A CA 1
ATOM 719 C C . SER A 1 89 ? 22.077 22.705 20.051 1.00 21.40 236 SER A C 1
ATOM 720 O O . SER A 1 89 ? 21.783 21.504 20.026 1.00 19.54 236 SER A O 1
ATOM 723 N N . LYS A 1 90 ? 21.552 23.556 20.931 1.00 20.71 237 LYS A N 1
ATOM 724 C CA . LYS A 1 90 ? 20.486 23.091 21.816 1.00 19.56 237 LYS A CA 1
ATOM 725 C C . LYS A 1 90 ? 19.268 22.522 21.060 1.00 19.99 237 LYS A C 1
ATOM 726 O O . LYS A 1 90 ? 18.750 21.470 21.435 1.00 19.27 237 LYS A O 1
ATOM 732 N N . ALA A 1 91 ? 18.831 23.184 19.984 1.00 20.32 238 ALA A N 1
ATOM 733 C CA . ALA A 1 91 ? 17.710 22.649 19.211 1.00 21.73 238 ALA A CA 1
ATOM 734 C C . ALA A 1 91 ? 18.067 21.305 18.559 1.00 20.13 238 ALA A C 1
ATOM 735 O O . ALA A 1 91 ? 17.242 20.394 18.560 1.00 21.38 238 ALA A O 1
ATOM 737 N N . ASP A 1 92 ? 19.301 21.184 18.049 1.00 19.39 239 ASP A N 1
ATOM 738 C CA . ASP A 1 92 ? 19.773 19.900 17.490 1.00 20.30 239 ASP A CA 1
ATOM 739 C C . ASP A 1 92 ? 19.718 18.780 18.523 1.00 17.28 239 ASP A C 1
ATOM 740 O O . ASP A 1 92 ? 19.177 17.715 18.275 1.00 18.07 239 ASP A O 1
ATOM 745 N N . VAL A 1 93 ? 20.288 19.007 19.698 1.00 15.72 240 VAL A N 1
ATOM 746 C CA . VAL A 1 93 ? 20.326 17.971 20.713 1.00 15.50 240 VAL A CA 1
ATOM 747 C C . VAL A 1 93 ? 18.899 17.565 21.147 1.00 16.96 240 VAL A C 1
ATOM 748 O O . VAL A 1 93 ? 18.614 16.389 21.347 1.00 15.41 240 VAL A O 1
ATOM 752 N N . ALA A 1 94 ? 17.992 18.524 21.253 1.00 14.37 241 ALA A N 1
ATOM 753 C CA . ALA A 1 94 ? 16.616 18.196 21.629 1.00 15.84 241 ALA A CA 1
ATOM 754 C C . ALA A 1 94 ? 16.002 17.214 20.610 1.00 17.11 241 ALA A C 1
ATOM 755 O O . ALA A 1 94 ? 15.333 16.227 21.010 1.00 17.79 241 ALA A O 1
ATOM 757 N N . GLN A 1 95 ? 16.222 17.502 19.325 1.00 18.53 242 GLN A N 1
ATOM 758 C CA . GLN A 1 95 ? 15.708 16.621 18.257 1.00 20.00 242 GLN A CA 1
ATOM 759 C C . GLN A 1 95 ? 16.423 15.249 18.299 1.00 21.21 242 GLN A C 1
ATOM 760 O O . GLN A 1 95 ? 15.779 14.202 18.134 1.00 19.36 242 GLN A O 1
ATOM 766 N N . MET A 1 96 ? 17.737 15.237 18.548 1.00 17.35 243 MET A N 1
ATOM 767 C CA . MET A 1 96 ? 18.506 13.986 18.523 1.00 15.79 243 MET A CA 1
ATOM 768 C C . MET A 1 96 ? 18.086 13.089 19.671 1.00 19.02 243 MET A C 1
ATOM 769 O O . MET A 1 96 ? 17.928 11.900 19.482 1.00 17.00 243 MET A O 1
ATOM 774 N N . VAL A 1 97 ? 17.926 13.650 20.875 1.00 16.21 244 VAL A N 1
ATOM 775 C CA . VAL A 1 97 ? 17.555 12.842 22.010 1.00 14.76 244 VAL A CA 1
ATOM 776 C C . VAL A 1 97 ? 16.138 12.333 21.890 1.00 16.97 244 VAL A C 1
ATOM 777 O O . VAL A 1 97 ? 15.850 11.203 22.262 1.00 17.67 244 VAL A O 1
ATOM 781 N N . ARG A 1 98 ? 15.234 13.141 21.342 1.00 17.00 245 ARG A N 1
ATOM 782 C CA . ARG A 1 98 ? 13.836 12.666 21.165 1.00 15.70 245 ARG A CA 1
ATOM 783 C C . ARG A 1 98 ? 13.754 11.535 20.129 1.00 17.16 245 ARG A C 1
ATOM 784 O O . ARG A 1 98 ? 13.095 10.509 20.365 1.00 19.23 245 ARG A O 1
ATOM 792 N N . LYS A 1 99 ? 14.432 11.724 19.009 1.00 15.68 246 LYS A N 1
ATOM 793 C CA . LYS A 1 99 ? 14.347 10.752 17.919 1.00 16.50 246 LYS A CA 1
ATOM 794 C C . LYS A 1 99 ? 15.248 9.541 18.094 1.00 20.10 246 LYS A C 1
ATOM 795 O O . LYS A 1 99 ? 15.056 8.512 17.440 1.00 19.62 246 LYS A O 1
ATOM 801 N N . ALA A 1 100 ? 16.233 9.654 18.983 1.00 16.28 247 ALA A N 1
ATOM 802 C CA . ALA A 1 100 ? 17.102 8.521 19.266 1.00 15.59 247 ALA A CA 1
ATOM 803 C C . ALA A 1 100 ? 17.248 8.477 20.795 1.00 13.36 247 ALA A C 1
ATOM 804 O O . ALA A 1 100 ? 18.267 8.937 21.361 1.00 15.82 247 ALA A O 1
ATOM 806 N N . PRO A 1 101 ? 16.252 7.919 21.491 1.00 15.18 248 PRO A N 1
ATOM 807 C CA . PRO A 1 101 ? 16.269 8.030 22.946 1.00 13.40 248 PRO A CA 1
ATOM 808 C C . PRO A 1 101 ? 17.421 7.362 23.643 1.00 13.11 248 PRO A C 1
ATOM 809 O O . PRO A 1 101 ? 17.665 7.748 24.816 1.00 15.57 248 PRO A O 1
ATOM 813 N N . PHE A 1 102 ? 18.089 6.405 23.007 1.00 13.96 249 PHE A N 1
ATOM 814 C CA . PHE A 1 102 ? 19.302 5.818 23.615 1.00 16.28 249 PHE A CA 1
ATOM 815 C C . PHE A 1 102 ? 20.580 6.646 23.465 1.00 16.12 249 PHE A C 1
ATOM 816 O O . PHE A 1 102 ? 21.632 6.232 24.004 1.00 16.65 249 PHE A O 1
ATOM 824 N N . LEU A 1 103 ? 20.521 7.782 22.758 1.00 14.74 250 LEU A N 1
ATOM 825 C CA . LEU A 1 103 ? 21.744 8.524 22.405 1.00 15.11 250 LEU A CA 1
ATOM 826 C C . LEU A 1 103 ? 22.617 8.833 23.631 1.00 15.08 250 LEU A C 1
ATOM 827 O O . LEU A 1 103 ? 23.860 8.641 23.578 1.00 15.44 250 LEU A O 1
ATOM 832 N N . LEU A 1 104 ? 21.983 9.324 24.711 1.00 16.44 251 LEU A N 1
ATOM 833 C CA . LEU A 1 104 ? 22.816 9.721 25.876 1.00 17.36 251 LEU A CA 1
ATOM 834 C C . LEU A 1 104 ? 23.241 8.563 26.729 1.00 14.27 251 LEU A C 1
ATOM 835 O O . LEU A 1 104 ? 23.924 8.776 27.763 1.00 16.05 251 LEU A O 1
ATOM 840 N N . ASN A 1 105 ? 22.891 7.334 26.321 1.00 13.59 252 ASN A N 1
ATOM 841 C CA . ASN A 1 105 ? 23.371 6.148 27.053 1.00 15.63 252 ASN A CA 1
ATOM 842 C C . ASN A 1 105 ? 24.763 5.708 26.551 1.00 16.97 252 ASN A C 1
ATOM 843 O O . ASN A 1 105 ? 25.390 4.784 27.123 1.00 17.87 252 ASN A O 1
ATOM 848 N N . PHE A 1 106 ? 25.216 6.318 25.468 1.00 13.86 253 PHE A N 1
ATOM 849 C CA . PHE A 1 106 ? 26.545 6.033 24.895 1.00 13.24 253 PHE A CA 1
ATOM 850 C C . PHE A 1 106 ? 27.580 6.941 25.511 1.00 13.76 253 PHE A C 1
ATOM 851 O O . PHE A 1 106 ? 27.350 8.130 25.671 1.00 16.07 253 PHE A O 1
ATOM 859 N N . SER A 1 107 ? 28.739 6.386 25.823 1.00 14.96 254 SER A N 1
ATOM 860 C CA . SER A 1 107 ? 29.803 7.201 26.405 1.00 17.69 254 SER A CA 1
ATOM 861 C C . SER A 1 107 ? 30.367 8.260 25.468 1.00 15.32 254 SER A C 1
ATOM 862 O O . SER A 1 107 ? 30.179 8.186 24.247 1.00 14.78 254 SER A O 1
ATOM 865 N N . VAL A 1 108 ? 31.060 9.243 26.031 1.00 13.49 255 VAL A N 1
ATOM 866 C CA . VAL A 1 108 ? 31.707 10.266 25.241 1.00 14.64 255 VAL A CA 1
ATOM 867 C C . VAL A 1 108 ? 32.571 9.614 24.171 1.00 15.12 255 VAL A C 1
ATOM 868 O O . VAL A 1 108 ? 32.523 10.028 23.010 1.00 15.04 255 VAL A O 1
ATOM 872 N N . GLU A 1 109 ? 33.392 8.635 24.559 1.00 14.26 256 GLU A N 1
ATOM 873 C CA . GLU A 1 109 ? 34.313 8.007 23.606 1.00 17.78 256 GLU A CA 1
ATOM 874 C C . GLU A 1 109 ? 33.563 7.304 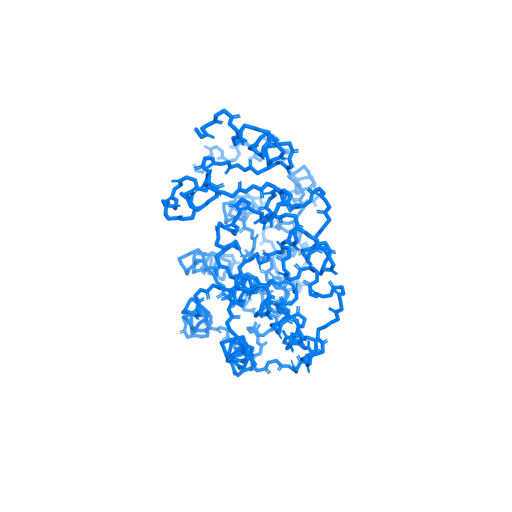22.468 1.00 17.84 256 GLU A C 1
ATOM 875 O O . GLU A 1 109 ? 33.941 7.422 21.278 1.00 17.87 256 GLU A O 1
ATOM 881 N N . ARG A 1 110 ? 32.493 6.617 22.818 1.00 14.78 257 ARG A N 1
ATOM 882 C CA . ARG A 1 110 ? 31.714 5.939 21.796 1.00 15.05 257 ARG A CA 1
ATOM 883 C C . ARG A 1 110 ? 30.997 6.906 20.852 1.00 17.90 257 ARG A C 1
ATOM 884 O O . ARG A 1 110 ? 30.940 6.662 19.622 1.00 17.44 257 ARG A O 1
ATOM 892 N N . LEU A 1 111 ? 30.467 7.990 21.397 1.00 18.51 258 LEU A N 1
ATOM 893 C CA . LEU A 1 111 ? 29.817 9.008 20.546 1.00 16.69 258 LEU A CA 1
ATOM 894 C C . LEU A 1 111 ? 30.862 9.606 19.602 1.00 19.22 258 LEU A C 1
ATOM 895 O O . LEU A 1 111 ? 30.587 9.800 18.436 1.00 17.69 258 LEU A O 1
ATOM 900 N N . ASP A 1 112 ? 32.061 9.895 20.105 1.00 16.78 259 ASP A N 1
ATOM 901 C CA . ASP A 1 112 ? 33.116 10.466 19.304 1.00 16.23 259 ASP A CA 1
ATOM 902 C C . ASP A 1 112 ? 33.499 9.492 18.196 1.00 21.18 259 ASP A C 1
ATOM 903 O O . ASP A 1 112 ? 33.637 9.896 17.039 1.00 19.30 259 ASP A O 1
ATOM 908 N N . ASN A 1 113 ? 33.594 8.216 18.544 1.00 18.32 260 ASN A N 1
ATOM 909 C CA . ASN A 1 113 ? 34.025 7.222 17.556 1.00 21.09 260 ASN A CA 1
ATOM 910 C C . ASN A 1 113 ? 32.968 7.036 16.498 1.00 17.44 260 ASN A C 1
ATOM 911 O O . ASN A 1 113 ? 33.330 6.812 15.303 1.00 20.61 260 ASN A O 1
ATOM 916 N N . ARG A 1 114 ? 31.719 7.129 16.904 1.00 18.96 261 ARG A N 1
ATOM 917 C CA . ARG A 1 114 ? 30.587 6.936 15.970 1.00 20.94 261 ARG A CA 1
ATOM 918 C C . ARG A 1 114 ? 30.476 8.094 14.989 1.00 22.72 261 ARG A C 1
ATOM 919 O O . ARG A 1 114 ? 30.321 7.865 13.781 1.00 21.00 261 ARG A O 1
ATOM 927 N N . LEU A 1 115 ? 30.579 9.320 15.487 1.00 20.45 262 LEU A N 1
ATOM 928 C CA . LEU A 1 115 ? 30.658 10.483 14.611 1.00 22.97 262 LEU A CA 1
ATOM 929 C C . LEU A 1 115 ? 31.858 10.403 13.643 1.00 26.49 262 LEU A C 1
ATOM 930 O O . LEU A 1 115 ? 31.723 10.702 12.437 1.00 24.04 262 LEU A O 1
ATOM 935 N N . GLY A 1 116 ? 33.025 9.997 14.140 1.00 21.11 263 GLY A N 1
ATOM 936 C CA . GLY A 1 116 ? 34.179 9.798 13.310 1.00 24.36 263 GLY A CA 1
ATOM 937 C C . GLY A 1 116 ? 33.950 8.743 12.232 1.00 25.03 263 GLY A C 1
ATOM 938 O O . GLY A 1 116 ? 34.416 8.919 11.114 1.00 25.30 263 GLY A O 1
ATOM 939 N N . PHE A 1 117 ? 33.241 7.673 12.568 1.00 23.96 264 PHE A N 1
ATOM 940 C CA . PHE A 1 117 ? 32.940 6.624 11.602 1.00 24.85 264 PHE A CA 1
ATOM 941 C C . PHE A 1 117 ? 32.130 7.193 10.449 1.00 23.17 264 PHE A C 1
ATOM 942 O O . PHE A 1 117 ? 32.441 6.927 9.269 1.00 28.13 264 PHE A O 1
ATOM 950 N N . PHE A 1 118 ? 31.111 7.980 10.759 1.00 22.80 265 PHE A N 1
ATOM 951 C CA . PHE A 1 118 ? 30.226 8.465 9.675 1.00 21.31 265 PHE A CA 1
ATOM 952 C C . PHE A 1 118 ? 30.985 9.461 8.818 1.00 27.16 265 PHE A C 1
ATOM 953 O O . PHE A 1 118 ? 30.812 9.519 7.598 1.00 26.45 265 PHE A O 1
ATOM 961 N N . GLN A 1 119 ? 31.881 10.216 9.450 1.00 22.15 266 GLN A N 1
ATOM 962 C CA . GLN A 1 119 ? 32.704 11.153 8.705 1.00 23.53 266 GLN A CA 1
ATOM 963 C C . GLN A 1 119 ? 33.598 10.410 7.730 1.00 29.94 266 GLN A C 1
ATOM 964 O O . GLN A 1 119 ? 33.675 10.745 6.551 1.00 28.31 266 GLN A O 1
ATOM 970 N N . LYS A 1 120 ? 34.250 9.355 8.209 1.00 28.25 267 LYS A N 1
ATOM 971 C CA . LYS A 1 120 ? 35.204 8.628 7.396 1.00 28.09 267 LYS A CA 1
ATOM 972 C C . LYS A 1 120 ? 34.549 7.748 6.324 1.00 25.66 267 LYS A C 1
ATOM 973 O O . LYS A 1 120 ? 35.012 7.672 5.176 1.00 32.10 267 LYS A O 1
ATOM 979 N N . GLU A 1 121 ? 33.454 7.101 6.690 1.00 28.75 268 GLU A N 1
ATOM 980 C CA . GLU A 1 121 ? 32.805 6.128 5.813 1.00 30.94 268 GLU A CA 1
ATOM 981 C C . GLU A 1 121 ? 32.040 6.813 4.675 1.00 30.13 268 GLU A C 1
ATOM 982 O O . GLU A 1 121 ? 31.972 6.300 3.536 1.00 31.04 268 GLU A O 1
ATOM 988 N N . LEU A 1 122 ? 31.442 7.962 4.971 1.00 28.31 269 LEU A N 1
ATOM 989 C CA . LEU A 1 122 ? 30.619 8.642 3.955 1.00 29.08 269 LEU A CA 1
ATOM 990 C C . LEU A 1 122 ? 31.370 9.776 3.241 1.00 30.03 269 LEU A C 1
ATOM 991 O O . LEU A 1 122 ? 30.984 10.191 2.160 1.00 29.37 269 LEU A O 1
ATOM 996 N N . GLU A 1 123 ? 32.446 10.265 3.848 1.00 26.86 270 GLU A N 1
ATOM 997 C CA . GLU A 1 123 ? 33.280 11.299 3.262 1.00 26.95 270 GLU A CA 1
ATOM 998 C C . GLU A 1 123 ? 32.587 12.656 3.043 1.00 28.40 270 GLU A C 1
ATOM 999 O O . GLU A 1 123 ? 33.081 13.466 2.236 1.00 31.20 270 GLU A O 1
ATOM 1005 N N . LEU A 1 124 ? 31.470 12.904 3.734 1.00 29.14 271 LEU A N 1
ATOM 1006 C CA . LEU A 1 124 ? 30.760 14.186 3.598 1.00 29.21 271 LEU A CA 1
ATOM 1007 C C . LEU A 1 124 ? 31.522 15.309 4.301 1.00 31.61 271 LEU A C 1
ATOM 1008 O O . LEU A 1 124 ? 32.379 15.061 5.142 1.00 30.17 271 LEU A O 1
ATOM 1013 N N . SER A 1 125 ? 31.220 16.552 3.941 1.00 37.98 272 SER A N 1
ATOM 1014 C CA . SER A 1 125 ? 31.721 17.694 4.711 1.00 42.52 272 SER A CA 1
ATOM 1015 C C . SER A 1 125 ? 31.356 17.559 6.194 1.00 42.26 272 SER A C 1
ATOM 1016 O O . SER A 1 125 ? 30.391 16.873 6.541 1.00 36.82 272 SER A O 1
ATOM 1019 N N . VAL A 1 126 ? 32.130 18.191 7.074 1.00 38.01 273 VAL A N 1
ATOM 1020 C CA . VAL A 1 126 ? 31.845 18.219 8.509 1.00 39.42 273 VAL A CA 1
ATOM 1021 C C . VAL A 1 126 ? 30.397 18.609 8.776 1.00 39.02 273 VAL A C 1
ATOM 1022 O O . VAL A 1 126 ? 29.658 17.916 9.493 1.00 34.84 273 VAL A O 1
ATOM 1026 N N . LYS A 1 127 ? 29.996 19.723 8.171 1.00 42.18 274 LYS A N 1
ATOM 1027 C CA . LYS A 1 127 ? 28.643 20.248 8.290 1.00 41.29 274 LYS A CA 1
ATOM 1028 C C . LYS A 1 127 ? 27.599 19.239 7.836 1.00 38.54 274 LYS A C 1
ATOM 1029 O O . LYS A 1 127 ? 26.617 19.032 8.545 1.00 30.96 274 LYS A O 1
ATOM 1035 N N . LYS A 1 128 ? 27.796 18.615 6.672 1.00 36.02 275 LYS A N 1
ATOM 1036 C CA . LYS A 1 128 ? 26.786 17.690 6.162 1.00 33.16 275 LYS A CA 1
ATOM 1037 C C . LYS A 1 128 ? 26.750 16.408 6.979 1.00 25.90 275 LYS A C 1
ATOM 1038 O O . LYS A 1 128 ? 25.745 15.735 7.024 1.00 25.88 275 LYS A O 1
ATOM 1044 N N . THR A 1 129 ? 27.850 16.067 7.623 1.00 26.21 276 THR A N 1
ATOM 1045 C CA . THR A 1 129 ? 27.841 14.960 8.541 1.00 24.64 276 THR A CA 1
ATOM 1046 C C . THR A 1 129 ? 26.961 15.258 9.799 1.00 22.57 276 THR A C 1
ATOM 1047 O O . THR A 1 129 ? 26.135 14.416 10.212 1.00 21.43 276 THR A O 1
ATOM 1051 N N . ARG A 1 130 ? 27.112 16.445 10.387 1.00 22.88 277 ARG A N 1
ATOM 1052 C CA . ARG A 1 130 ? 26.185 16.855 11.456 1.00 22.37 277 ARG A CA 1
ATOM 1053 C C . ARG A 1 130 ? 24.765 16.885 10.937 1.00 25.91 277 ARG A C 1
ATOM 1054 O O . ARG A 1 130 ? 23.868 16.415 11.592 1.00 20.77 277 ARG A O 1
ATOM 1062 N N . ASP A 1 131 ? 24.534 17.484 9.769 1.00 23.47 278 ASP A N 1
ATOM 1063 C CA . ASP A 1 131 ? 23.151 17.499 9.253 1.00 22.74 278 ASP A CA 1
ATOM 1064 C C . ASP A 1 131 ? 22.570 16.098 9.127 1.00 21.18 278 ASP A C 1
ATOM 1065 O O . ASP A 1 131 ? 21.381 15.882 9.383 1.00 21.24 278 ASP A O 1
ATOM 1070 N N . LEU A 1 132 ? 23.383 15.152 8.673 1.00 20.59 279 LEU A N 1
ATOM 1071 C CA . LEU A 1 132 ? 22.907 13.780 8.484 1.00 20.29 279 LEU A CA 1
ATOM 1072 C C . LEU A 1 132 ? 22.439 13.160 9.792 1.00 20.11 279 LEU A C 1
ATOM 1073 O O . LEU A 1 132 ? 21.376 12.562 9.866 1.00 17.49 279 LEU A O 1
ATOM 1078 N N . VAL A 1 133 ? 23.230 13.296 10.865 1.00 18.88 280 VAL A N 1
ATOM 1079 C CA . VAL A 1 133 ? 22.803 12.625 12.088 1.00 19.61 280 VAL A CA 1
ATOM 1080 C C . VAL A 1 133 ? 21.742 13.424 12.830 1.00 18.73 280 VAL A C 1
ATOM 1081 O O . VAL A 1 133 ? 21.025 12.871 13.631 1.00 22.90 280 VAL A O 1
ATO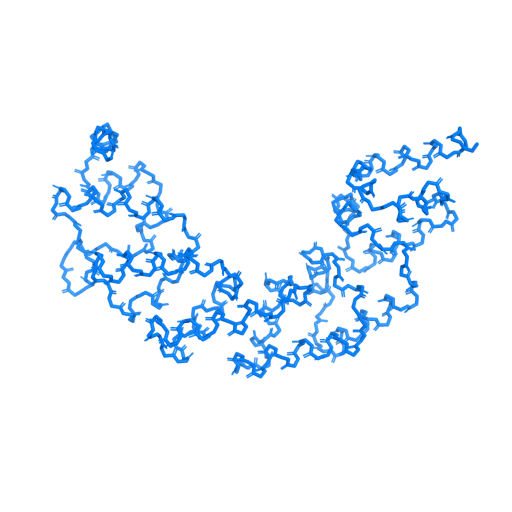M 1085 N N . VAL A 1 134 ? 21.650 14.725 12.593 1.00 16.59 281 VAL A N 1
ATOM 1086 C CA . VAL A 1 134 ? 20.489 15.485 13.110 1.00 18.57 281 VAL A CA 1
ATOM 1087 C C . VAL A 1 134 ? 19.189 15.035 12.408 1.00 21.84 281 VAL A C 1
ATOM 1088 O O . VAL A 1 134 ? 18.122 14.908 13.034 1.00 22.45 281 VAL A O 1
ATOM 1092 N N . ARG A 1 135 ? 19.301 14.714 11.129 1.00 18.58 282 ARG A N 1
ATOM 1093 C CA . AR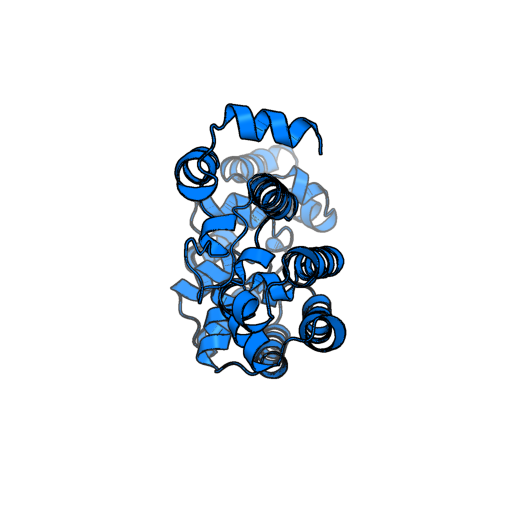G A 1 135 ? 18.141 14.228 10.376 1.00 20.84 282 ARG A CA 1
ATOM 1094 C C . ARG A 1 135 ? 17.705 12.798 10.754 1.00 24.53 282 ARG A C 1
ATOM 1095 O O . ARG A 1 135 ? 16.517 12.499 10.809 1.00 26.43 282 ARG A O 1
ATOM 1103 N N . LEU A 1 136 ? 18.662 11.919 11.044 1.00 16.58 283 LEU A N 1
ATOM 1104 C CA . LEU A 1 136 ? 18.368 10.543 11.414 1.00 18.29 283 LEU A CA 1
ATOM 1105 C C . LEU A 1 136 ? 19.258 10.168 12.570 1.00 17.99 283 LEU A C 1
ATOM 1106 O O . LEU A 1 136 ? 20.302 9.500 12.412 1.00 18.70 283 LEU A O 1
ATOM 1111 N N . PRO A 1 137 ? 18.852 10.603 13.780 1.00 17.66 284 PRO A N 1
ATOM 1112 C CA . PRO A 1 137 ? 19.810 10.474 14.876 1.00 18.84 284 PRO A CA 1
ATOM 1113 C C . PRO A 1 137 ? 20.038 9.025 15.290 1.00 18.08 284 PRO A C 1
ATOM 1114 O O . PRO A 1 137 ? 21.074 8.696 15.902 1.00 17.00 284 PRO A O 1
ATOM 1118 N N . ARG A 1 138 ? 19.096 8.143 14.972 1.00 16.02 285 ARG A N 1
ATOM 1119 C CA . ARG A 1 138 ? 19.348 6.746 15.316 1.00 15.14 285 ARG A CA 1
ATOM 1120 C C . ARG A 1 138 ? 20.559 6.120 14.578 1.00 18.22 285 ARG A C 1
ATOM 1121 O O . ARG A 1 138 ? 20.990 5.007 14.916 1.00 18.16 285 ARG A O 1
ATOM 1129 N N . LEU A 1 139 ? 21.087 6.782 13.543 1.00 18.93 286 LEU A N 1
ATOM 1130 C CA . LEU A 1 139 ? 22.334 6.312 12.928 1.00 20.46 286 LEU A CA 1
ATOM 1131 C C . LEU A 1 139 ? 23.401 6.184 14.012 1.00 21.74 286 LEU A C 1
ATOM 1132 O O . LEU A 1 139 ? 24.236 5.262 13.957 1.00 21.80 286 LEU A O 1
ATOM 1137 N N . LEU A 1 140 ? 23.369 7.106 14.969 1.00 17.90 287 LEU A N 1
ATOM 1138 C CA . LEU A 1 140 ? 24.357 7.094 16.054 1.00 19.15 287 LEU A CA 1
ATOM 1139 C C . LEU A 1 140 ? 24.140 6.021 17.111 1.00 20.80 287 LEU A C 1
ATOM 1140 O O . LEU A 1 140 ? 25.050 5.740 17.901 1.00 24.78 287 LEU A O 1
ATOM 1145 N N . THR A 1 141 ? 22.928 5.473 17.208 1.00 15.59 288 THR A N 1
ATOM 1146 C CA . THR A 1 141 ? 22.648 4.491 18.285 1.00 15.60 288 THR A CA 1
ATOM 1147 C C . THR A 1 141 ? 22.507 3.052 17.839 1.00 16.27 288 THR A C 1
ATOM 1148 O O . THR A 1 141 ? 22.393 2.145 18.656 1.00 22.30 288 THR A O 1
ATOM 1152 N N . GLY A 1 142 ? 22.433 2.847 16.521 1.00 19.72 289 GLY A N 1
ATOM 1153 C CA . GLY A 1 142 ? 22.153 1.516 16.001 1.00 24.42 289 GLY A CA 1
ATOM 1154 C C . GLY A 1 142 ? 23.432 0.775 15.667 1.00 24.80 289 GLY A C 1
ATOM 1155 O O . GLY A 1 142 ? 24.534 1.312 15.857 1.00 25.35 289 GLY A O 1
ATOM 1156 N N . SER A 1 143 ? 23.312 -0.444 15.161 1.00 23.01 290 SER A N 1
ATOM 1157 C CA . SER A 1 143 ? 24.512 -1.132 14.723 1.00 24.12 290 SER A CA 1
ATOM 1158 C C . SER A 1 143 ? 25.140 -0.423 13.505 1.00 24.18 290 SER A C 1
ATOM 1159 O O . SER A 1 143 ? 24.419 0.121 12.645 1.00 27.79 290 SER A O 1
ATOM 1162 N N . LEU A 1 144 ? 26.470 -0.413 13.436 1.00 24.58 291 LEU A N 1
ATOM 1163 C CA . LEU A 1 144 ? 27.146 0.261 12.318 1.00 25.76 291 LEU A CA 1
ATOM 1164 C C . LEU A 1 144 ? 27.322 -0.687 11.155 1.00 26.77 291 LEU A C 1
ATOM 1165 O O . LEU A 1 144 ? 27.716 -0.263 10.067 1.00 26.03 291 LEU A O 1
ATOM 1170 N N . GLU A 1 145 ? 27.028 -1.969 1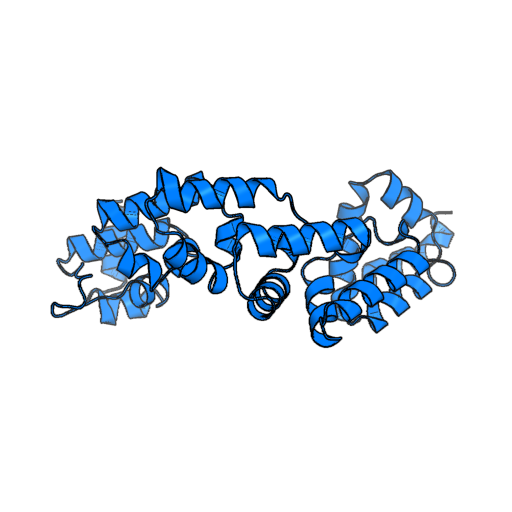1.377 1.00 25.09 292 GLU A N 1
ATOM 1171 C CA . GLU A 1 145 ? 27.276 -2.999 10.380 1.00 31.46 292 GLU A CA 1
ATOM 1172 C C . GLU A 1 145 ? 26.437 -2.837 9.122 1.00 31.88 292 GLU A C 1
ATOM 1173 O O . GLU A 1 145 ? 26.973 -2.950 8.017 1.00 32.67 292 GLU A O 1
ATOM 1179 N N . PRO A 1 146 ? 25.130 -2.578 9.280 1.00 28.91 293 PRO A N 1
ATOM 1180 C CA . PRO A 1 146 ? 24.315 -2.402 8.081 1.00 28.65 293 PRO A CA 1
ATOM 1181 C C . PRO A 1 146 ? 24.815 -1.216 7.298 1.00 27.41 293 PRO A C 1
ATOM 1182 O O . PRO A 1 146 ? 24.673 -1.226 6.089 1.00 26.41 293 PRO A O 1
ATOM 1186 N N . VAL A 1 147 ? 25.369 -0.200 7.956 1.00 23.22 294 VAL A N 1
ATOM 1187 C CA . VAL A 1 147 ? 25.939 0.926 7.223 1.00 20.76 294 VAL A CA 1
ATOM 1188 C C . VAL A 1 147 ? 27.106 0.491 6.317 1.00 23.82 294 VAL A C 1
ATOM 1189 O O . VAL A 1 147 ? 27.129 0.804 5.129 1.00 24.69 294 VAL A O 1
ATOM 1193 N N . LYS A 1 148 ? 28.083 -0.224 6.886 1.00 22.60 295 LYS A N 1
ATOM 1194 C CA . LYS A 1 148 ? 29.210 -0.707 6.108 1.00 23.25 295 LYS A CA 1
ATOM 1195 C C . LYS A 1 148 ? 28.736 -1.611 4.995 1.00 25.79 295 LYS A C 1
ATOM 1196 O O . LYS A 1 148 ? 29.228 -1.504 3.886 1.00 25.98 295 LYS A O 1
ATOM 1202 N N . GLU A 1 149 ? 27.827 -2.523 5.321 1.00 24.76 296 GLU A N 1
ATOM 1203 C CA . GLU A 1 149 ? 27.358 -3.476 4.321 1.00 26.30 296 GLU A CA 1
ATOM 1204 C C . GLU A 1 149 ? 26.610 -2.769 3.220 1.00 26.23 296 GLU A C 1
ATOM 1205 O O . GLU A 1 149 ? 26.828 -3.111 2.058 1.00 26.74 296 GLU A O 1
ATOM 1211 N N . ASN A 1 150 ? 25.741 -1.811 3.559 1.00 24.43 297 ASN A N 1
ATOM 1212 C CA . ASN A 1 150 ? 24.952 -1.135 2.502 1.00 22.86 297 ASN A CA 1
ATOM 1213 C C . ASN A 1 150 ? 25.810 -0.241 1.619 1.00 26.63 297 ASN A C 1
ATOM 1214 O O . ASN A 1 150 ? 25.587 -0.162 0.430 1.00 23.87 297 ASN A O 1
ATOM 1219 N N . MET A 1 151 ? 26.824 0.406 2.180 1.00 21.41 298 MET A N 1
ATOM 1220 C CA . MET A 1 151 ? 27.762 1.142 1.329 1.00 23.54 298 MET A CA 1
ATOM 1221 C C . MET A 1 151 ? 28.397 0.247 0.269 1.00 25.05 298 MET A C 1
ATOM 1222 O O . MET A 1 151 ? 28.595 0.678 -0.873 1.00 27.73 298 MET A O 1
ATOM 1227 N N . LYS A 1 152 ? 28.744 -0.989 0.622 1.00 26.48 299 LYS A N 1
ATOM 1228 C CA . LYS A 1 152 ? 29.358 -1.881 -0.358 1.00 25.32 299 LYS A CA 1
ATOM 1229 C C . LYS A 1 152 ? 28.281 -2.411 -1.310 1.00 23.16 299 LYS A C 1
ATOM 1230 O O . LYS A 1 152 ? 28.528 -2.615 -2.493 1.00 27.40 299 LYS A O 1
ATOM 1236 N N . VAL A 1 153 ? 27.091 -2.645 -0.799 1.00 24.58 300 VAL A N 1
ATOM 1237 C CA . VAL A 1 153 ? 26.027 -3.084 -1.718 1.00 26.11 300 VAL A CA 1
ATOM 1238 C C . VAL A 1 153 ? 25.788 -2.034 -2.818 1.00 25.98 300 VAL A C 1
ATOM 1239 O O . VAL A 1 153 ? 25.754 -2.374 -3.996 1.00 25.02 300 VAL A O 1
ATOM 1243 N N . TYR A 1 154 ? 25.592 -0.769 -2.441 1.00 22.22 301 TYR A N 1
ATOM 1244 C CA . TYR A 1 154 ? 25.309 0.264 -3.439 1.00 22.03 301 TYR A CA 1
ATOM 1245 C C . TYR A 1 154 ? 26.392 0.360 -4.501 1.00 25.38 301 TYR A C 1
ATOM 1246 O O . TYR A 1 154 ? 26.117 0.573 -5.684 1.00 24.51 301 TYR A O 1
ATOM 1255 N N . ARG A 1 155 ? 27.635 0.249 -4.074 1.00 26.23 302 ARG A N 1
ATOM 1256 C CA . ARG A 1 155 ? 28.737 0.401 -5.017 1.00 27.14 302 ARG A CA 1
ATOM 1257 C C . ARG A 1 155 ? 29.051 -0.869 -5.793 1.00 28.84 302 ARG A C 1
ATOM 1258 O O . ARG A 1 155 ? 29.192 -0.848 -7.015 1.00 34.26 302 ARG A O 1
ATOM 1266 N N . LEU A 1 156 ? 29.234 -1.975 -5.072 1.00 26.06 303 LEU A N 1
ATOM 1267 C CA . LEU A 1 156 ? 29.792 -3.180 -5.677 1.00 27.32 303 LEU A CA 1
ATOM 1268 C C . LEU A 1 156 ? 28.755 -4.090 -6.283 1.00 30.48 303 LEU A C 1
ATOM 1269 O O . LEU A 1 156 ? 29.090 -4.858 -7.198 1.00 36.36 303 LEU A O 1
ATOM 1274 N N . GLU A 1 157 ? 27.541 -4.068 -5.744 1.00 26.54 304 GLU A N 1
ATOM 1275 C CA . GLU A 1 157 ? 26.481 -4.926 -6.281 1.00 29.17 304 GLU A CA 1
ATOM 1276 C C . GLU A 1 157 ? 25.552 -4.107 -7.148 1.00 28.36 304 GLU A C 1
ATOM 1277 O O . GLU A 1 157 ? 25.111 -4.582 -8.211 1.00 38.12 304 GLU A O 1
ATOM 1283 N N . LEU A 1 158 ? 25.245 -2.883 -6.735 1.00 25.99 305 LEU A N 1
ATOM 1284 C CA . LEU A 1 158 ? 24.233 -2.127 -7.508 1.00 26.30 305 LEU A CA 1
ATOM 1285 C C . LEU A 1 158 ? 24.853 -1.201 -8.540 1.00 28.29 305 LEU A C 1
ATOM 1286 O O . LEU A 1 158 ? 24.156 -0.682 -9.418 1.00 33.83 305 LEU A O 1
ATOM 1291 N N . GLY A 1 159 ? 26.160 -0.990 -8.458 1.00 28.72 306 GLY A N 1
ATOM 1292 C CA . GLY A 1 159 ? 26.832 -0.219 -9.487 1.00 29.30 306 GLY A CA 1
ATOM 1293 C C . GLY A 1 159 ? 26.753 1.310 -9.414 1.00 27.75 306 GLY A C 1
ATOM 1294 O O . GLY A 1 159 ? 27.064 1.999 -10.402 1.00 30.31 306 GLY A O 1
ATOM 1295 N N . PHE A 1 160 ? 26.370 1.857 -8.266 1.00 25.68 307 PHE A N 1
ATOM 1296 C CA . PHE A 1 160 ? 26.456 3.313 -8.095 1.00 27.53 307 PHE A CA 1
ATOM 1297 C C . PHE A 1 160 ? 27.863 3.779 -7.821 1.00 32.60 307 PHE A C 1
ATOM 1298 O O . PHE A 1 160 ? 28.612 3.089 -7.160 1.00 31.20 307 PHE A O 1
ATOM 1306 N N . LYS A 1 161 ? 28.213 4.968 -8.300 1.00 29.08 308 LYS A N 1
ATOM 1307 C CA . LYS A 1 161 ? 29.502 5.550 -7.978 1.00 27.94 308 LYS A CA 1
ATOM 1308 C C . LYS A 1 161 ? 29.510 6.179 -6.579 1.00 30.08 308 LYS A C 1
ATOM 1309 O O . LYS A 1 161 ? 28.435 6.494 -6.033 1.00 28.64 308 LYS A O 1
ATOM 1315 N N . HIS A 1 162 ? 30.698 6.345 -5.970 1.00 33.88 309 HIS A N 1
ATOM 1316 C CA . HIS A 1 162 ? 30.733 6.886 -4.605 1.00 37.45 309 HIS A CA 1
ATOM 1317 C C . HIS A 1 162 ? 30.031 8.233 -4.471 1.00 29.00 309 HIS A C 1
ATOM 1318 O O . HIS A 1 162 ? 29.274 8.445 -3.540 1.00 32.53 309 HIS A O 1
ATOM 1325 N N . ASN A 1 163 ? 30.252 9.126 -5.428 1.00 32.60 310 ASN A N 1
ATOM 1326 C CA . ASN A 1 163 ? 29.565 10.421 -5.383 1.00 32.51 310 ASN A CA 1
ATOM 1327 C C . ASN A 1 163 ? 28.041 10.345 -5.524 1.00 30.89 310 ASN A C 1
ATOM 1328 O O . ASN A 1 163 ? 27.292 11.119 -4.876 1.00 28.66 310 ASN A O 1
ATOM 1333 N N . GLU A 1 164 ? 27.574 9.416 -6.349 1.00 29.56 311 GLU A N 1
ATOM 1334 C CA . GLU A 1 164 ? 26.141 9.168 -6.459 1.00 27.53 311 GLU A CA 1
ATOM 1335 C C . GLU A 1 164 ? 25.520 8.709 -5.139 1.00 24.76 311 GLU A C 1
ATOM 1336 O O . GLU A 1 164 ? 24.424 9.098 -4.784 1.00 26.18 311 GLU A O 1
ATOM 1342 N N . ILE A 1 165 ? 26.241 7.869 -4.403 1.00 22.10 312 ILE A N 1
ATOM 1343 C CA . ILE A 1 165 ? 25.761 7.333 -3.155 1.00 24.93 312 ILE A CA 1
ATOM 1344 C C . ILE A 1 165 ? 25.633 8.482 -2.146 1.00 27.43 312 ILE A C 1
ATOM 1345 O O . ILE A 1 165 ? 24.596 8.631 -1.468 1.00 24.08 312 ILE A O 1
ATOM 1350 N N . GLN A 1 166 ? 26.670 9.315 -2.051 1.00 31.59 313 GLN A N 1
ATOM 1351 C CA . GLN A 1 166 ? 26.568 10.492 -1.182 1.00 28.49 313 GLN A CA 1
ATOM 1352 C C . GLN A 1 166 ? 25.351 11.347 -1.484 1.00 24.95 313 GLN A C 1
ATOM 1353 O O . GLN A 1 166 ? 24.658 11.815 -0.588 1.00 26.76 313 GLN A O 1
ATOM 1359 N N . HIS A 1 167 ? 25.090 11.584 -2.767 1.00 23.82 314 HIS A N 1
ATOM 1360 C CA . HIS A 1 167 ? 23.927 12.358 -3.161 1.00 28.70 314 HIS A CA 1
ATOM 1361 C C . HIS A 1 167 ? 22.623 11.768 -2.645 1.00 25.46 314 HIS A C 1
ATOM 1362 O O . HIS A 1 167 ? 21.759 12.487 -2.142 1.00 27.21 314 HIS A O 1
ATOM 1369 N N . MET A 1 168 ? 22.452 10.457 -2.818 1.00 21.94 315 MET A N 1
ATOM 1370 C CA . MET A 1 168 ? 21.228 9.796 -2.407 1.00 19.48 315 MET A CA 1
ATOM 1371 C C . MET A 1 168 ? 21.073 9.768 -0.894 1.00 20.38 315 MET A C 1
ATOM 1372 O O . MET A 1 168 ? 20.018 10.110 -0.374 1.00 21.94 315 MET A O 1
ATOM 1377 N N . ILE A 1 169 ? 22.133 9.397 -0.197 1.00 20.30 316 ILE A N 1
ATOM 1378 C CA . ILE A 1 169 ? 21.974 9.154 1.245 1.00 20.34 316 ILE A CA 1
ATOM 1379 C C . ILE A 1 169 ? 21.791 10.449 2.038 1.00 22.50 316 ILE A C 1
ATOM 1380 O O . ILE A 1 169 ? 21.139 10.433 3.100 1.00 22.77 316 ILE A O 1
ATOM 1385 N N . THR A 1 170 ? 22.346 11.560 1.555 1.00 23.63 317 THR A N 1
ATOM 1386 C CA . THR A 1 170 ? 22.095 12.834 2.258 1.00 30.34 317 THR A CA 1
ATOM 1387 C C . THR A 1 170 ? 20.627 13.238 2.186 1.00 31.69 317 THR A C 1
ATOM 1388 O O . THR A 1 170 ? 20.106 13.853 3.129 1.00 31.14 317 THR A O 1
ATOM 1392 N N . ARG A 1 171 ? 19.950 12.877 1.092 1.00 26.46 318 ARG A N 1
ATOM 1393 C CA . ARG A 1 171 ? 18.539 13.175 0.971 1.00 30.32 318 ARG A CA 1
ATOM 1394 C C . ARG A 1 171 ? 17.685 12.161 1.688 1.00 28.97 318 ARG A C 1
ATOM 1395 O O . ARG A 1 171 ? 16.661 12.501 2.247 1.00 31.49 318 ARG A O 1
ATOM 1403 N N . ILE A 1 172 ? 18.122 10.912 1.687 1.00 25.58 319 ILE A N 1
ATOM 1404 C CA . ILE A 1 172 ? 17.360 9.831 2.289 1.00 23.52 319 ILE A CA 1
ATOM 1405 C C . ILE A 1 172 ? 18.262 9.007 3.207 1.00 23.62 319 ILE A C 1
ATOM 1406 O O . ILE A 1 172 ? 18.695 7.911 2.845 1.00 22.51 319 ILE A O 1
ATOM 1411 N N . PRO A 1 173 ? 18.526 9.525 4.398 1.00 24.41 320 PRO A N 1
ATOM 1412 C CA . PRO A 1 173 ? 19.553 8.886 5.241 1.00 19.57 320 PRO A CA 1
ATOM 1413 C C . PRO A 1 173 ? 19.170 7.446 5.611 1.00 23.99 320 PRO A C 1
ATOM 1414 O O . PRO A 1 173 ? 20.083 6.669 5.863 1.00 22.47 320 PRO A O 1
ATOM 1418 N N . LYS A 1 174 ? 17.874 7.110 5.654 1.00 21.33 321 LYS A N 1
ATOM 1419 C CA . LYS A 1 174 ? 17.460 5.726 5.916 1.00 21.57 321 LYS A CA 1
ATOM 1420 C C . LYS A 1 174 ? 18.020 4.698 4.939 1.00 19.81 321 LYS A C 1
ATOM 1421 O O . LYS A 1 174 ? 18.073 3.515 5.261 1.00 21.17 321 LYS A O 1
ATOM 1427 N N . MET A 1 175 ? 18.442 5.139 3.749 1.00 19.74 322 MET A N 1
ATOM 1428 C CA . MET A 1 175 ? 19.140 4.258 2.809 1.00 18.08 322 MET A CA 1
ATOM 1429 C C . MET A 1 175 ? 20.345 3.573 3.427 1.00 19.49 322 MET A C 1
ATOM 1430 O O . MET A 1 175 ? 20.717 2.465 3.032 1.00 23.53 322 MET A O 1
ATOM 1435 N N . LEU A 1 176 ? 20.946 4.210 4.421 1.00 19.11 323 LEU A N 1
ATOM 1436 C CA . LEU A 1 176 ? 22.175 3.651 4.992 1.00 19.11 323 LEU A CA 1
ATOM 1437 C C . LEU A 1 176 ? 21.911 2.371 5.780 1.00 25.92 323 LEU A C 1
ATOM 1438 O O . LEU A 1 176 ? 22.804 1.546 5.942 1.00 26.80 323 LEU A O 1
ATOM 1443 N N . THR A 1 177 ? 20.698 2.185 6.272 1.00 21.50 324 THR A N 1
ATOM 1444 C CA . THR A 1 177 ? 20.419 1.025 7.136 1.00 21.14 324 THR A CA 1
ATOM 1445 C C . THR A 1 177 ? 19.284 0.146 6.612 1.00 25.45 324 THR A C 1
ATOM 1446 O O . THR A 1 177 ? 18.832 -0.793 7.273 1.00 31.83 324 THR A O 1
ATOM 1450 N N . ALA A 1 178 ? 18.827 0.477 5.418 1.00 23.57 325 ALA A N 1
ATOM 1451 C CA . ALA A 1 178 ? 17.686 -0.192 4.817 1.00 25.32 325 ALA A CA 1
ATOM 1452 C C . ALA A 1 178 ? 17.987 -1.676 4.639 1.00 24.69 325 ALA A C 1
ATOM 1453 O O . ALA A 1 178 ? 19.131 -2.085 4.508 1.00 27.82 325 ALA A O 1
ATOM 1455 N N . ASN A 1 179 ? 16.952 -2.500 4.654 1.00 25.48 326 ASN A N 1
ATOM 1456 C CA . ASN A 1 179 ? 17.139 -3.923 4.446 1.00 25.53 326 ASN A CA 1
ATOM 1457 C C . ASN A 1 179 ? 17.737 -4.176 3.067 1.00 30.16 326 ASN A C 1
ATOM 1458 O O . ASN A 1 179 ? 17.216 -3.679 2.076 1.00 27.32 326 ASN A O 1
ATOM 1463 N N . LYS A 1 180 ? 18.794 -4.977 3.003 1.00 28.74 327 LYS A N 1
ATOM 1464 C CA . LYS A 1 180 ? 19.526 -5.220 1.751 1.00 26.16 327 LYS A CA 1
ATOM 1465 C C . LYS A 1 180 ? 18.672 -5.896 0.693 1.00 28.59 327 LYS A C 1
ATOM 1466 O O . LYS A 1 180 ? 18.745 -5.536 -0.482 1.00 28.25 327 LYS A O 1
ATOM 1472 N N . MET A 1 181 ? 17.838 -6.858 1.101 1.00 30.27 328 MET A N 1
ATOM 1473 C CA . MET A 1 181 ? 16.969 -7.551 0.139 1.00 33.83 328 MET A CA 1
ATOM 1474 C C . MET A 1 181 ? 16.022 -6.568 -0.539 1.00 32.66 328 MET A C 1
ATOM 1475 O O . MET A 1 181 ? 15.822 -6.618 -1.771 1.00 31.24 328 MET A O 1
ATOM 1480 N N . LYS A 1 182 ? 15.433 -5.672 0.260 1.00 29.48 329 LYS A N 1
ATOM 1481 C CA . LYS A 1 182 ? 14.500 -4.665 -0.244 1.00 27.84 329 LYS A CA 1
ATOM 1482 C C . LYS A 1 182 ? 15.183 -3.659 -1.158 1.00 26.97 329 LYS A C 1
ATOM 1483 O O . LYS A 1 182 ? 14.655 -3.358 -2.225 1.00 23.15 329 LYS A O 1
ATOM 1489 N N . LEU A 1 183 ? 16.374 -3.190 -0.783 1.00 22.74 330 LEU A N 1
ATOM 1490 C CA . LEU A 1 183 ? 17.155 -2.318 -1.662 1.00 20.32 330 LEU A CA 1
ATOM 1491 C C . LEU A 1 183 ? 17.423 -3.022 -3.012 1.00 24.97 330 LEU A C 1
ATOM 1492 O O . LEU A 1 183 ? 17.236 -2.446 -4.085 1.00 23.44 330 LEU A O 1
ATOM 1497 N N . THR A 1 184 ? 17.882 -4.272 -2.967 1.00 21.77 331 THR A N 1
ATOM 1498 C CA . THR A 1 184 ? 18.192 -5.004 -4.186 1.00 22.13 331 THR A CA 1
ATOM 1499 C C . THR A 1 184 ? 16.972 -5.226 -5.048 1.00 28.00 331 THR A C 1
ATOM 1500 O O . THR A 1 184 ? 17.066 -5.073 -6.269 1.00 24.79 331 THR A O 1
ATOM 1504 N N . GLU A 1 185 ? 15.838 -5.572 -4.444 1.00 23.06 332 GLU A N 1
ATOM 1505 C CA . GLU A 1 185 ? 14.647 -5.813 -5.252 1.00 20.60 332 GLU A CA 1
ATOM 1506 C C . GLU A 1 185 ? 14.182 -4.519 -5.890 1.00 24.72 332 GLU A C 1
ATOM 1507 O O . GLU A 1 185 ? 13.750 -4.511 -7.019 1.00 23.64 332 GLU A O 1
ATOM 1513 N N . THR A 1 186 ? 14.186 -3.436 -5.135 1.00 20.81 333 THR A N 1
ATOM 1514 C CA . THR A 1 186 ? 13.788 -2.135 -5.705 1.00 21.14 333 THR A CA 1
ATOM 1515 C C . THR A 1 186 ? 14.712 -1.749 -6.839 1.00 23.83 333 THR A C 1
ATOM 1516 O O . THR A 1 186 ? 14.252 -1.375 -7.936 1.00 21.27 333 THR A O 1
ATOM 1520 N N . PHE A 1 187 ? 16.018 -1.851 -6.625 1.00 18.96 334 PHE A N 1
ATOM 1521 C CA . PHE A 1 187 ? 16.934 -1.519 -7.680 1.00 18.91 334 PHE A CA 1
ATOM 1522 C C . PHE A 1 187 ? 16.719 -2.361 -8.918 1.00 23.40 334 PHE A C 1
ATOM 1523 O O . PHE A 1 187 ? 16.706 -1.848 -10.047 1.00 21.28 334 PHE A O 1
ATOM 1531 N N . ASP A 1 188 ? 16.578 -3.666 -8.741 1.00 20.73 335 ASP A N 1
ATOM 1532 C CA . ASP A 1 188 ? 16.431 -4.532 -9.904 1.00 22.82 335 ASP A CA 1
ATOM 1533 C C . ASP A 1 188 ? 15.167 -4.137 -10.680 1.00 20.28 335 ASP A C 1
ATOM 1534 O O . ASP A 1 188 ? 15.190 -4.099 -11.923 1.00 23.61 335 ASP A O 1
ATOM 1539 N N . PHE A 1 189 ? 14.084 -3.799 -9.963 1.00 21.69 336 PHE A N 1
ATOM 1540 C CA . PHE A 1 189 ? 12.852 -3.487 -10.663 1.00 17.58 336 PHE A CA 1
ATOM 1541 C C . PHE A 1 189 ? 13.006 -2.151 -11.420 1.00 21.56 336 PHE A C 1
ATOM 1542 O O . PHE A 1 189 ? 12.627 -2.022 -12.592 1.00 20.91 336 PHE A O 1
ATOM 1550 N N . VAL A 1 190 ? 13.523 -1.153 -10.735 1.00 18.90 337 VAL A N 1
ATOM 1551 C CA . VAL A 1 190 ? 13.599 0.180 -11.329 1.00 20.58 337 VAL A CA 1
ATOM 1552 C C . VAL A 1 190 ? 14.683 0.247 -12.433 1.00 22.49 337 VAL A C 1
ATOM 1553 O O . VAL A 1 190 ? 14.468 0.790 -13.536 1.00 20.74 337 VAL A O 1
ATOM 1557 N N . HIS A 1 191 ? 15.842 -0.347 -12.199 1.00 18.15 338 HIS A N 1
ATOM 1558 C CA . HIS A 1 191 ? 16.891 -0.317 -13.205 1.00 18.32 338 HIS A CA 1
ATOM 1559 C C . HIS A 1 191 ? 16.674 -1.305 -14.318 1.00 22.91 338 HIS A C 1
ATOM 1560 O O . HIS A 1 191 ? 16.884 -0.983 -15.498 1.00 25.75 338 HIS A O 1
ATOM 1567 N N . ASN A 1 192 ? 16.288 -2.523 -13.989 1.00 22.91 339 ASN A N 1
ATOM 1568 C CA . ASN A 1 192 ? 16.234 -3.545 -15.064 1.00 25.30 339 ASN A CA 1
ATOM 1569 C C . ASN A 1 192 ? 14.850 -3.683 -15.647 1.00 27.63 339 ASN A C 1
ATOM 1570 O O . ASN A 1 192 ? 14.712 -3.751 -16.868 1.00 31.58 339 ASN A O 1
ATOM 1575 N N . VAL A 1 193 ? 13.811 -3.700 -14.822 1.00 22.24 340 VAL A N 1
ATOM 1576 C CA . VAL A 1 193 ? 12.472 -3.886 -15.400 1.00 22.71 340 VAL A CA 1
ATOM 1577 C C . VAL A 1 193 ? 11.942 -2.593 -16.007 1.00 23.33 340 VAL A C 1
ATOM 1578 O O . VAL A 1 193 ? 11.367 -2.598 -17.112 1.00 24.99 340 VAL A O 1
ATOM 1582 N N . MET A 1 194 ? 12.136 -1.468 -15.311 1.00 22.83 341 MET A N 1
ATOM 1583 C CA . MET A 1 194 ? 11.687 -0.187 -15.863 1.00 21.81 341 MET A CA 1
ATOM 1584 C C . MET A 1 194 ? 12.755 0.468 -16.754 1.00 20.95 341 MET A C 1
ATOM 1585 O O . MET A 1 194 ? 12.493 1.518 -17.332 1.00 24.89 341 MET A O 1
ATOM 1590 N N . SER A 1 195 ? 13.948 -0.124 -16.809 1.00 21.10 342 SER A N 1
ATOM 1591 C CA . SER A 1 195 ? 15.071 0.360 -17.637 1.00 19.98 342 SER A CA 1
ATOM 1592 C C . SER A 1 195 ? 15.449 1.819 -17.369 1.00 24.88 342 SER A C 1
ATOM 1593 O O . SER A 1 195 ? 15.734 2.597 -18.309 1.00 26.24 342 SER A O 1
ATOM 1596 N N . ILE A 1 196 ? 15.523 2.165 -16.091 1.00 23.53 343 ILE A N 1
ATOM 1597 C CA . ILE A 1 196 ? 15.901 3.512 -15.696 1.00 22.07 343 ILE A CA 1
ATOM 1598 C C . ILE A 1 196 ? 17.387 3.527 -15.321 1.00 25.17 343 ILE A C 1
ATOM 1599 O O . ILE A 1 196 ? 17.821 2.762 -14.451 1.00 23.54 343 ILE A O 1
ATOM 1604 N N . PRO A 1 197 ? 18.178 4.397 -15.966 1.00 19.89 344 PRO A N 1
ATOM 1605 C CA . PRO A 1 197 ? 19.626 4.411 -15.703 1.00 20.61 344 PRO A CA 1
ATOM 1606 C C . PRO A 1 197 ? 20.002 4.904 -14.343 1.00 20.97 344 PRO A C 1
ATOM 1607 O O . PRO A 1 197 ? 19.211 5.607 -13.713 1.00 22.87 344 PRO A O 1
ATOM 1611 N N . HIS A 1 198 ? 21.221 4.560 -13.900 1.00 22.63 345 HIS A N 1
ATOM 1612 C CA . HIS A 1 198 ? 21.642 4.941 -12.569 1.00 24.11 345 HIS A CA 1
ATOM 1613 C C . HIS A 1 198 ? 21.455 6.448 -12.369 1.00 23.23 345 HIS A C 1
ATOM 1614 O O . HIS A 1 198 ? 21.038 6.889 -11.310 1.00 25.01 345 HIS A O 1
ATOM 1621 N N . HIS A 1 199 ? 21.808 7.259 -13.371 1.00 25.90 346 HIS A N 1
ATOM 1622 C CA . HIS A 1 199 ? 21.905 8.696 -13.060 1.00 25.62 346 HIS A CA 1
ATOM 1623 C C . HIS A 1 199 ? 20.519 9.298 -12.764 1.00 29.12 346 HIS A C 1
ATOM 1624 O O . HIS A 1 199 ? 20.375 10.274 -12.022 1.00 29.51 346 HIS A O 1
ATOM 1631 N N . ILE A 1 200 ? 19.488 8.710 -13.344 1.00 22.87 347 ILE A N 1
ATOM 1632 C CA . ILE A 1 200 ? 18.137 9.124 -13.023 1.00 19.68 347 ILE A CA 1
ATOM 1633 C C . ILE A 1 200 ? 17.677 8.630 -11.646 1.00 22.22 347 ILE A C 1
ATOM 1634 O O . ILE A 1 200 ? 17.054 9.370 -10.908 1.00 22.62 347 ILE A O 1
ATOM 1639 N N . ILE A 1 201 ? 18.002 7.391 -11.276 1.00 22.01 348 ILE A N 1
ATOM 1640 C CA . ILE A 1 201 ? 17.690 6.874 -9.952 1.00 19.73 348 ILE A CA 1
ATOM 1641 C C . ILE A 1 201 ? 18.336 7.779 -8.901 1.00 21.78 348 ILE A C 1
ATOM 1642 O O . ILE A 1 201 ? 17.731 8.130 -7.886 1.00 21.62 348 ILE A O 1
ATOM 1647 N N . VAL A 1 202 ? 19.560 8.190 -9.175 1.00 21.92 349 VAL A N 1
ATOM 1648 C CA . VAL A 1 202 ? 20.297 9.066 -8.244 1.00 23.21 349 VAL A CA 1
ATOM 1649 C C . VAL A 1 202 ? 19.529 10.357 -7.990 1.00 27.32 349 VAL A C 1
ATOM 1650 O O . VAL A 1 202 ? 19.444 10.824 -6.866 1.00 26.64 349 VAL A O 1
ATOM 1654 N N . LYS A 1 203 ? 18.935 10.904 -9.051 1.00 25.79 350 LYS A N 1
ATOM 1655 C CA . LYS A 1 203 ? 18.146 12.138 -8.929 1.00 27.24 350 LYS A CA 1
ATOM 1656 C C . LYS A 1 203 ? 16.855 11.969 -8.152 1.00 29.37 350 LYS A C 1
ATOM 1657 O O . LYS A 1 203 ? 16.363 12.945 -7.574 1.00 31.46 350 LYS A O 1
ATOM 1663 N N . PHE A 1 204 ? 16.308 10.747 -8.113 1.00 25.17 351 PHE A N 1
ATOM 1664 C CA . PHE A 1 204 ? 15.074 10.457 -7.362 1.00 28.24 351 PHE A CA 1
ATOM 1665 C C . PHE A 1 204 ? 15.193 9.307 -6.373 1.00 29.67 351 PHE A C 1
ATOM 1666 O O . PHE A 1 204 ? 14.527 8.295 -6.534 1.00 32.93 351 PHE A O 1
ATOM 1674 N N . PRO A 1 205 ? 16.034 9.454 -5.345 1.00 24.90 352 PRO A N 1
ATOM 1675 C CA . PRO A 1 205 ? 16.309 8.375 -4.390 1.00 28.12 352 PRO A CA 1
ATOM 1676 C C . PRO A 1 205 ? 15.089 7.967 -3.555 1.00 28.71 352 PRO A C 1
ATOM 1677 O O . PRO A 1 205 ? 15.130 6.936 -2.892 1.00 30.48 352 PRO A O 1
ATOM 1681 N N . GLN A 1 206 ? 14.028 8.773 -3.569 1.00 29.72 353 GLN A N 1
ATOM 1682 C CA . GLN A 1 206 ? 12.849 8.440 -2.772 1.00 30.24 353 GLN A CA 1
ATOM 1683 C C . GLN A 1 206 ? 12.225 7.133 -3.277 1.00 30.90 353 GLN A C 1
ATOM 1684 O O . GLN A 1 206 ? 11.395 6.539 -2.610 1.00 30.92 353 GLN A O 1
ATOM 1690 N N . VAL A 1 207 ? 12.645 6.645 -4.437 1.00 31.20 354 VAL A N 1
ATOM 1691 C CA . VAL A 1 207 ? 12.167 5.341 -4.839 1.00 23.10 354 VAL A CA 1
ATOM 1692 C C . VAL A 1 207 ? 12.649 4.262 -3.859 1.00 27.95 354 VAL A C 1
ATOM 1693 O O . VAL A 1 207 ? 11.995 3.246 -3.680 1.00 26.86 354 VAL A O 1
ATOM 1697 N N . PHE A 1 208 ? 13.780 4.499 -3.198 1.00 25.61 355 PHE A N 1
ATOM 1698 C CA . PHE A 1 208 ? 14.209 3.588 -2.146 1.00 27.48 355 PHE A CA 1
ATOM 1699 C C . PHE A 1 208 ? 13.479 3.811 -0.805 1.00 32.32 355 PHE A C 1
ATOM 1700 O O . PHE A 1 208 ? 13.772 3.138 0.162 1.00 42.37 355 PHE A O 1
ATOM 1708 N N . ASN A 1 209 ? 12.565 4.772 -0.748 1.00 28.68 356 ASN A N 1
ATOM 1709 C CA . ASN A 1 209 ? 11.816 5.054 0.458 1.00 36.89 356 ASN A CA 1
ATOM 1710 C C . ASN A 1 209 ? 10.324 4.783 0.231 1.00 41.31 356 ASN A C 1
ATOM 1711 O O . ASN A 1 209 ? 9.495 5.204 1.020 1.00 48.05 356 ASN A O 1
ATOM 1716 N N . THR A 1 210 ? 10.000 4.110 -0.877 1.00 35.22 357 THR A N 1
ATOM 1717 C CA . THR A 1 210 ? 8.627 3.841 -1.314 1.00 31.08 357 THR A CA 1
ATOM 1718 C C . THR A 1 210 ? 8.433 2.330 -1.218 1.00 32.30 357 THR A C 1
ATOM 1719 O O . THR A 1 210 ? 9.368 1.565 -1.532 1.00 31.67 357 THR A O 1
ATOM 1723 N N . ARG A 1 211 ? 7.248 1.872 -0.809 1.00 30.33 358 ARG A N 1
ATOM 1724 C CA . ARG A 1 211 ? 7.042 0.433 -0.804 1.00 30.89 358 ARG A CA 1
ATOM 1725 C C . ARG A 1 211 ? 6.975 -0.060 -2.234 1.00 28.25 358 ARG A C 1
ATOM 1726 O O . ARG A 1 211 ? 6.313 0.555 -3.090 1.00 26.91 358 ARG A O 1
ATOM 1734 N N . LEU A 1 212 ? 7.708 -1.138 -2.529 1.00 22.19 359 LEU A N 1
ATOM 1735 C CA . LEU A 1 212 ? 7.919 -1.543 -3.902 1.00 23.26 359 LEU A CA 1
ATOM 1736 C C . LEU A 1 212 ? 6.632 -1.910 -4.621 1.00 23.00 359 LEU A C 1
ATOM 1737 O O . LEU A 1 212 ? 6.530 -1.713 -5.824 1.00 22.60 359 LEU A O 1
ATOM 1742 N N . PHE A 1 213 ? 5.659 -2.438 -3.882 1.00 25.50 360 PHE A N 1
ATOM 1743 C CA . PHE A 1 213 ? 4.431 -2.896 -4.553 1.00 23.09 360 PHE A CA 1
ATOM 1744 C C . PHE A 1 213 ? 3.816 -1.716 -5.281 1.00 26.71 360 PHE A C 1
ATOM 1745 O O . PHE A 1 213 ? 3.216 -1.897 -6.347 1.00 25.52 360 PHE A O 1
ATOM 1753 N N . LYS A 1 214 ? 3.987 -0.513 -4.741 1.00 23.97 361 LYS A N 1
ATOM 1754 C CA . LYS A 1 214 ? 3.314 0.656 -5.314 1.00 25.55 361 LYS A CA 1
ATOM 1755 C C . LYS A 1 214 ? 3.971 1.056 -6.643 1.00 25.31 361 LYS A C 1
ATOM 1756 O O . LYS A 1 214 ? 3.285 1.337 -7.655 1.00 24.98 361 LYS A O 1
ATOM 1762 N N . VAL A 1 215 ? 5.299 1.054 -6.653 1.00 22.39 362 VAL A N 1
ATOM 1763 C CA . VAL A 1 215 ? 6.101 1.304 -7.861 1.00 19.21 362 VAL A CA 1
ATOM 1764 C C . VAL A 1 215 ? 5.700 0.302 -8.929 1.00 20.86 362 VAL A C 1
ATOM 1765 O O . VAL A 1 215 ? 5.417 0.668 -10.100 1.00 20.94 362 VAL A O 1
ATOM 1769 N N . LYS A 1 216 ? 5.622 -0.961 -8.530 1.00 22.13 363 LYS A N 1
ATOM 1770 C CA . LYS A 1 216 ? 5.306 -2.035 -9.468 1.00 20.70 363 LYS A CA 1
ATOM 1771 C C . LYS A 1 216 ? 3.921 -1.899 -10.060 1.00 22.93 363 LYS A C 1
ATOM 1772 O O . LYS A 1 216 ? 3.810 -1.987 -11.298 1.00 22.71 363 LYS A O 1
ATOM 1778 N N . GLU A 1 217 ? 2.914 -1.656 -9.213 1.00 21.55 364 GLU A N 1
ATOM 1779 C CA . GLU A 1 217 ? 1.512 -1.572 -9.670 1.00 22.00 364 GLU A CA 1
ATOM 1780 C C . GLU A 1 217 ? 1.420 -0.491 -10.725 1.00 21.76 364 GLU A C 1
ATOM 1781 O O . GLU A 1 217 ? 0.761 -0.662 -11.769 1.00 21.48 364 GLU A O 1
ATOM 1787 N N . ARG A 1 218 ? 2.069 0.633 -10.435 1.00 19.54 365 ARG A N 1
ATOM 1788 C CA . ARG A 1 218 ? 1.953 1.793 -11.326 1.00 21.13 365 ARG A CA 1
ATOM 1789 C C . ARG A 1 218 ? 2.737 1.601 -12.612 1.00 21.47 365 ARG A C 1
ATOM 1790 O O . ARG A 1 218 ? 2.235 1.927 -13.708 1.00 20.59 365 ARG A O 1
ATOM 1798 N N . HIS A 1 219 ? 3.953 1.090 -12.524 1.00 19.02 366 HIS A N 1
ATOM 1799 C CA . HIS A 1 219 ? 4.664 0.778 -13.751 1.00 18.88 366 HIS A CA 1
ATOM 1800 C C . HIS A 1 219 ? 3.931 -0.223 -14.643 1.00 20.60 366 HIS A C 1
ATOM 1801 O O . HIS A 1 219 ? 3.851 -0.030 -15.856 1.00 20.58 366 HIS A O 1
ATOM 1808 N N . LEU A 1 220 ? 3.377 -1.272 -14.056 1.00 18.85 367 LEU A N 1
ATOM 1809 C CA . LEU A 1 220 ? 2.730 -2.305 -14.865 1.00 19.02 367 LEU A CA 1
ATOM 1810 C C . LEU A 1 220 ? 1.472 -1.764 -15.561 1.00 19.74 367 LEU A C 1
ATOM 1811 O O . LEU A 1 220 ? 1.195 -2.101 -16.715 1.00 20.03 367 LEU A O 1
ATOM 1816 N N . PHE A 1 221 ? 0.714 -0.929 -14.853 1.00 20.10 368 PHE A N 1
ATOM 1817 C CA . PHE A 1 221 ? -0.477 -0.314 -15.448 1.00 20.87 368 PHE A CA 1
ATOM 1818 C C . PHE A 1 221 ? -0.034 0.614 -16.569 1.00 21.16 368 PHE A C 1
ATOM 1819 O O . PHE A 1 221 ? -0.626 0.610 -17.655 1.00 21.67 368 PHE A O 1
ATOM 1827 N N . LEU A 1 222 ? 0.961 1.465 -16.307 1.00 20.96 369 LEU A N 1
ATOM 1828 C CA . LEU A 1 222 ? 1.396 2.401 -17.396 1.00 21.43 369 LEU A CA 1
ATOM 1829 C C . LEU A 1 222 ? 1.885 1.622 -18.602 1.00 21.39 369 LEU A C 1
ATOM 1830 O O . LEU A 1 222 ? 1.662 2.040 -19.747 1.00 22.06 369 LEU A O 1
ATOM 1835 N N . THR A 1 223 ? 2.587 0.516 -18.342 1.00 20.72 370 THR A N 1
ATOM 1836 C CA . THR A 1 223 ? 3.063 -0.355 -19.420 1.00 20.74 370 THR A CA 1
ATOM 1837 C C . THR A 1 223 ? 1.880 -0.912 -20.217 1.00 22.22 370 THR A C 1
ATOM 1838 O O . THR A 1 223 ? 1.904 -0.903 -21.474 1.00 24.80 370 THR A O 1
ATOM 1842 N N . TYR A 1 224 ? 0.849 -1.359 -19.509 1.00 22.24 371 TYR A N 1
ATOM 1843 C CA . TYR A 1 224 ? -0.370 -1.886 -20.133 1.00 21.69 371 TYR A CA 1
ATOM 1844 C C . TYR A 1 224 ? -1.051 -0.865 -21.044 1.00 24.51 371 TYR A C 1
ATOM 1845 O O . TYR A 1 224 ? -1.672 -1.194 -22.094 1.00 24.58 371 TYR A O 1
ATOM 1854 N N . LEU A 1 225 ? -0.920 0.391 -20.647 1.00 22.70 372 LEU A N 1
ATOM 1855 C CA . LEU A 1 225 ? -1.543 1.508 -21.362 1.00 23.60 372 LEU A CA 1
ATOM 1856 C C . LEU A 1 225 ? -0.670 2.141 -22.442 1.00 24.03 372 LEU A C 1
ATOM 1857 O O . LEU A 1 225 ? -1.141 2.997 -23.175 1.00 24.90 372 LEU A O 1
ATOM 1862 N N . GLY A 1 226 ? 0.612 1.780 -22.468 1.00 24.35 373 GLY A N 1
ATOM 1863 C CA . GLY A 1 226 ? 1.531 2.342 -23.444 1.00 24.54 373 GLY A CA 1
ATOM 1864 C C . GLY A 1 226 ? 2.062 3.699 -23.030 1.00 24.28 373 GLY A C 1
ATOM 1865 O O . GLY A 1 226 ? 2.538 4.474 -23.837 1.00 25.05 373 GLY A O 1
ATOM 1866 N N . ARG A 1 227 ? 2.033 3.968 -21.720 1.00 23.69 374 ARG A N 1
ATOM 1867 C CA . ARG A 1 227 ? 2.351 5.295 -21.206 1.00 24.00 374 ARG A CA 1
ATOM 1868 C C . ARG A 1 227 ? 3.573 5.297 -20.254 1.00 23.24 374 ARG A C 1
ATOM 1869 O O . ARG A 1 227 ? 3.869 6.312 -19.614 1.00 24.20 374 ARG A O 1
ATOM 1877 N N . ALA A 1 228 ? 4.294 4.188 -20.229 1.00 22.53 375 ALA A N 1
ATOM 1878 C CA . ALA A 1 228 ? 5.488 4.068 -19.343 1.00 21.82 375 ALA A CA 1
ATOM 1879 C C . ALA A 1 228 ? 6.710 4.728 -19.972 1.00 23.40 375 ALA A C 1
ATOM 1880 O O . ALA A 1 228 ? 7.646 4.069 -20.438 1.00 27.91 375 ALA A O 1
ATOM 1882 N N . GLN A 1 229 ? 6.693 6.050 -19.970 1.00 25.48 376 GLN A N 1
ATOM 1883 C CA . GLN A 1 229 ? 7.655 6.869 -20.680 1.00 31.22 376 GLN A CA 1
ATOM 1884 C C . GLN A 1 229 ? 8.513 7.574 -19.640 1.00 30.01 376 GLN A C 1
ATOM 1885 O O . GLN A 1 229 ? 8.110 8.600 -19.108 1.00 27.32 376 GLN A O 1
ATOM 1891 N N . TYR A 1 230 ? 9.705 7.050 -19.374 1.00 28.57 377 TYR A N 1
ATOM 1892 C CA . TYR A 1 230 ? 10.496 7.520 -18.239 1.00 26.74 377 TYR A CA 1
ATOM 1893 C C . TYR A 1 230 ? 11.758 8.255 -18.661 1.00 33.87 377 TYR A C 1
ATOM 1894 O O . TYR A 1 230 ? 12.615 8.539 -17.830 1.00 32.21 377 TYR A O 1
ATOM 1903 N N . ASP A 1 231 ? 11.858 8.546 -19.947 1.00 28.95 378 ASP A N 1
ATOM 1904 C CA . ASP A 1 231 ? 13.035 9.214 -20.496 1.00 34.07 378 ASP A CA 1
ATOM 1905 C C . ASP A 1 231 ? 12.731 10.711 -20.680 1.00 37.31 378 ASP A C 1
ATOM 1906 O O . ASP A 1 231 ? 11.893 11.087 -21.508 1.00 34.07 378 ASP A O 1
ATOM 1911 N N . PRO A 1 232 ? 13.412 11.573 -19.909 1.00 36.97 379 PRO A N 1
ATOM 1912 C CA . PRO A 1 232 ? 13.086 13.003 -19.936 1.00 40.09 379 PRO A CA 1
ATOM 1913 C C . PRO A 1 232 ? 13.333 13.623 -21.306 1.00 47.01 379 PRO A C 1
ATOM 1914 O O . PRO A 1 232 ? 12.901 14.751 -21.557 1.00 47.28 379 PRO A O 1
ATOM 1918 N N . ALA A 1 233 ? 14.024 12.907 -22.186 1.00 46.14 380 ALA A N 1
ATOM 1919 C CA . ALA A 1 233 ? 14.347 13.479 -23.485 1.00 53.76 380 ALA A CA 1
ATOM 1920 C C . ALA A 1 233 ? 13.227 13.230 -24.486 1.00 54.40 380 ALA A C 1
ATOM 1921 O O . ALA A 1 233 ? 13.297 13.671 -25.629 1.00 53.31 380 ALA A O 1
ATOM 1923 N N . LYS A 1 234 ? 12.184 12.526 -24.054 1.00 50.64 381 LYS A N 1
ATOM 1924 C CA . LYS A 1 234 ? 11.059 12.241 -24.943 1.00 51.30 381 LYS A CA 1
ATOM 1925 C C . LYS A 1 234 ? 9.757 12.778 -24.356 1.00 49.96 381 LYS A C 1
ATOM 1926 O O . LYS A 1 234 ? 9.652 12.959 -23.140 1.00 46.35 381 LYS A O 1
ATOM 1932 N N . PRO A 1 235 ? 8.742 13.001 -25.209 1.00 46.49 382 PRO A N 1
ATOM 1933 C CA . PRO A 1 235 ? 7.473 13.575 -24.733 1.00 44.34 382 PRO A CA 1
ATOM 1934 C C . PRO A 1 235 ? 6.691 12.641 -23.820 1.00 37.19 382 PRO A C 1
ATOM 1935 O O . PRO A 1 235 ? 6.951 11.442 -23.791 1.00 36.62 382 PRO A O 1
ATOM 1939 N N . ASN A 1 236 ? 5.716 13.199 -23.114 1.00 38.16 383 ASN A N 1
ATOM 1940 C CA . ASN A 1 236 ? 4.897 12.446 -22.156 1.00 39.12 383 ASN A CA 1
ATOM 1941 C C . ASN A 1 236 ? 5.746 11.820 -21.051 1.00 38.38 383 ASN A C 1
ATOM 1942 O O . ASN A 1 236 ? 5.416 10.756 -20.544 1.00 36.27 383 ASN A O 1
ATOM 1947 N N . TYR A 1 237 ? 6.845 12.483 -20.707 1.00 32.69 384 TYR A N 1
ATOM 1948 C CA . TYR A 1 237 ? 7.774 11.992 -19.704 1.00 30.64 384 TYR A CA 1
ATOM 1949 C C . TYR A 1 237 ? 7.079 11.919 -18.363 1.00 33.55 384 TYR A C 1
ATOM 1950 O O . TYR A 1 237 ? 6.379 12.851 -17.966 1.00 32.46 384 TYR A O 1
ATOM 1959 N N . ILE A 1 238 ? 7.253 10.791 -17.687 1.00 29.75 385 ILE A N 1
ATOM 1960 C CA . ILE A 1 238 ? 6.765 10.643 -16.325 1.00 30.58 385 ILE A CA 1
ATOM 1961 C C . ILE A 1 238 ? 7.966 10.470 -15.397 1.00 30.35 385 ILE A C 1
ATOM 1962 O O . ILE A 1 238 ? 8.688 9.469 -15.473 1.00 32.85 385 ILE A O 1
ATOM 1967 N N . SER A 1 239 ? 8.219 11.446 -14.537 1.00 30.00 386 SER A N 1
ATOM 1968 C CA . SER A 1 239 ? 9.352 11.296 -13.618 1.00 30.55 386 SER A CA 1
ATOM 1969 C C . SER A 1 239 ? 9.091 10.300 -12.479 1.00 28.80 386 SER A C 1
ATOM 1970 O O . SER A 1 239 ? 7.957 9.990 -12.152 1.00 32.34 386 SER A O 1
ATOM 1973 N N . LEU A 1 240 ? 10.166 9.790 -11.887 1.00 29.92 387 LEU A N 1
ATOM 1974 C CA . LEU A 1 240 ? 10.045 8.836 -10.787 1.00 31.79 387 LEU A CA 1
ATOM 1975 C C . LEU A 1 240 ? 9.363 9.431 -9.561 1.00 34.13 387 LEU A C 1
ATOM 1976 O O . LEU A 1 240 ? 8.631 8.748 -8.851 1.00 31.32 387 LEU A O 1
ATOM 1981 N N . ASP A 1 241 ? 9.570 10.722 -9.324 1.00 41.91 388 ASP A N 1
ATOM 1982 C CA . ASP A 1 241 ? 8.928 11.355 -8.175 1.00 45.29 388 ASP A CA 1
ATOM 1983 C C . ASP A 1 241 ? 7.422 11.513 -8.394 1.00 44.95 388 ASP A C 1
ATOM 1984 O O . ASP A 1 241 ? 6.635 11.282 -7.482 1.00 44.80 388 ASP A O 1
ATOM 1989 N N . LYS A 1 242 ? 7.006 11.877 -9.606 1.00 44.39 389 LYS A N 1
ATOM 1990 C CA . LYS A 1 242 ? 5.570 11.856 -9.899 1.00 45.88 389 LYS A CA 1
ATOM 1991 C C . LYS A 1 242 ? 5.050 10.463 -9.625 1.00 40.79 389 LYS A C 1
ATOM 1992 O O . LYS A 1 242 ? 4.069 10.274 -8.905 1.00 46.31 389 LYS A O 1
ATOM 1998 N N . LEU A 1 243 ? 5.749 9.474 -10.156 1.00 37.97 390 LEU A N 1
ATOM 1999 C CA . LEU A 1 243 ? 5.295 8.108 -10.063 1.00 30.37 390 LEU A CA 1
ATOM 2000 C C . LEU A 1 243 ? 5.102 7.574 -8.633 1.00 38.56 390 LEU A C 1
ATOM 2001 O O . LEU A 1 243 ? 4.145 6.871 -8.364 1.00 42.70 390 LEU A O 1
ATOM 2006 N N . VAL A 1 244 ? 6.008 7.902 -7.716 1.00 34.99 391 VAL A N 1
ATOM 2007 C CA . VAL A 1 244 ? 5.922 7.386 -6.349 1.00 36.70 391 VAL A CA 1
ATOM 2008 C C . VAL A 1 244 ? 5.173 8.299 -5.357 1.00 38.57 391 VAL A C 1
ATOM 2009 O O . VAL A 1 244 ? 4.828 7.875 -4.250 1.00 44.98 391 VAL A O 1
ATOM 2013 N N . SER A 1 245 ? 4.890 9.537 -5.742 1.00 37.93 392 SER A N 1
ATOM 2014 C CA . SER A 1 245 ? 4.409 10.528 -4.766 1.00 46.04 392 SER A CA 1
ATOM 2015 C C . SER A 1 245 ? 2.949 10.955 -4.902 1.00 50.64 392 SER A C 1
ATOM 2016 O O . SER A 1 245 ? 2.286 11.252 -3.904 1.00 50.81 392 SER A O 1
ATOM 2019 N N . ILE A 1 246 ? 2.459 10.998 -6.135 1.00 46.35 393 ILE A N 1
ATOM 2020 C CA . ILE A 1 246 ? 1.115 11.479 -6.387 1.00 46.12 393 ILE A CA 1
ATOM 2021 C C . ILE A 1 246 ? 0.085 10.426 -5.995 1.00 41.93 393 ILE A C 1
ATOM 2022 O O . ILE A 1 246 ? 0.318 9.227 -6.168 1.00 39.08 393 ILE A O 1
ATOM 2027 N N . PRO A 1 247 ? -1.040 10.868 -5.418 1.00 42.36 394 PRO A N 1
ATOM 2028 C CA . PRO A 1 247 ? -2.061 9.905 -4.989 1.00 44.01 394 PRO A CA 1
ATOM 2029 C C . PRO A 1 247 ? -2.742 9.216 -6.160 1.00 40.45 394 PRO A C 1
ATOM 2030 O O . PRO A 1 247 ? -2.763 9.746 -7.272 1.00 40.49 394 PRO A O 1
ATOM 2034 N N . ASP A 1 248 ? -3.295 8.041 -5.891 1.00 40.51 395 ASP A N 1
ATOM 2035 C CA . ASP A 1 248 ? -3.928 7.212 -6.908 1.00 40.87 395 ASP A CA 1
ATOM 2036 C C . ASP A 1 248 ? -4.842 7.968 -7.864 1.00 40.18 395 ASP A C 1
ATOM 2037 O O . ASP A 1 248 ? -4.772 7.754 -9.068 1.00 39.08 395 ASP A O 1
ATOM 2042 N N . GLU A 1 249 ? -5.701 8.835 -7.327 1.00 38.58 396 GLU A N 1
ATOM 2043 C CA . GLU A 1 249 ? -6.737 9.476 -8.124 1.00 42.77 396 GLU A CA 1
ATOM 2044 C C . GLU A 1 249 ? -6.128 10.405 -9.173 1.00 43.44 396 GLU A C 1
ATOM 2045 O O . GLU A 1 249 ? -6.578 10.468 -10.319 1.00 45.87 396 GLU A O 1
ATOM 2051 N N . ILE A 1 250 ? -5.067 11.093 -8.790 1.00 42.63 397 ILE A N 1
ATOM 2052 C CA . ILE A 1 250 ? -4.413 12.009 -9.703 1.00 45.14 397 ILE A CA 1
ATOM 2053 C C . ILE A 1 250 ? -3.476 11.249 -10.641 1.00 40.13 397 ILE A C 1
ATOM 2054 O O . ILE A 1 250 ? -3.387 11.566 -11.828 1.00 42.23 397 ILE A O 1
ATOM 2059 N N . PHE A 1 251 ? -2.802 10.228 -10.129 1.00 37.64 398 PHE A N 1
ATOM 2060 C CA . PHE A 1 251 ? -1.990 9.365 -10.998 1.00 32.04 398 PHE A CA 1
ATOM 2061 C C . PHE A 1 251 ? -2.841 8.813 -12.122 1.00 30.56 398 PHE A C 1
ATOM 2062 O O . PHE A 1 251 ? -2.393 8.752 -13.255 1.00 29.35 398 PHE A O 1
ATOM 2070 N N . CYS A 1 252 ? -4.085 8.425 -11.811 1.00 33.33 399 CYS A N 1
ATOM 2071 C CA . CYS A 1 252 ? -4.924 7.778 -12.823 1.00 30.51 399 CYS A CA 1
ATOM 2072 C C . CYS A 1 252 ? -5.373 8.768 -13.862 1.00 32.43 399 CYS A C 1
ATOM 2073 O O . CYS A 1 252 ? -5.253 8.532 -15.066 1.00 32.80 399 CYS A O 1
ATOM 2076 N N . GLU A 1 253 ? -5.857 9.897 -13.386 1.00 36.21 400 GLU A N 1
ATOM 2077 C CA . GLU A 1 253 ? -6.470 10.872 -14.262 1.00 48.36 400 GLU A CA 1
ATOM 2078 C C . GLU A 1 253 ? -5.424 11.634 -15.061 1.00 42.91 400 GLU A C 1
ATOM 2079 O O . GLU A 1 253 ? -5.583 11.828 -16.264 1.00 44.16 400 GLU A O 1
ATOM 2085 N N . GLU A 1 254 ? -4.351 12.036 -14.387 1.00 41.89 401 GLU A N 1
ATOM 2086 C CA . GLU A 1 254 ? -3.373 12.978 -14.937 1.00 49.70 401 GLU A CA 1
ATOM 2087 C C . GLU A 1 254 ? -2.195 12.295 -15.633 1.00 44.72 401 GLU A C 1
ATOM 2088 O O . GLU A 1 254 ? -1.543 12.886 -16.491 1.00 45.48 401 GLU A O 1
ATOM 2094 N N . ILE A 1 255 ? -1.910 11.063 -15.234 1.00 36.57 402 ILE A N 1
ATOM 2095 C CA . ILE A 1 255 ? -0.702 10.376 -15.704 1.00 32.30 402 ILE A CA 1
ATOM 2096 C C . ILE A 1 255 ? -1.011 9.156 -16.543 1.00 33.01 402 ILE A C 1
ATOM 2097 O O . ILE A 1 255 ? -0.497 9.018 -17.662 1.00 31.34 402 ILE A O 1
ATOM 2102 N N . ALA A 1 256 ? -1.834 8.259 -16.006 1.00 27.71 403 ALA A N 1
ATOM 2103 C CA . ALA A 1 256 ? -2.207 7.070 -16.764 1.00 26.10 403 ALA A CA 1
ATOM 2104 C C . ALA A 1 256 ? -3.301 7.404 -17.789 1.00 27.08 403 ALA A C 1
ATOM 2105 O O . ALA A 1 256 ? -3.494 6.662 -18.759 1.00 26.67 403 ALA A O 1
ATOM 2107 N N . LYS A 1 257 ? -3.976 8.533 -17.577 1.00 28.59 404 LYS A N 1
ATOM 2108 C CA . LYS A 1 257 ? -5.144 8.908 -18.382 1.00 29.87 404 LYS A CA 1
ATOM 2109 C C . LYS A 1 257 ? -6.159 7.771 -18.434 1.00 36.74 40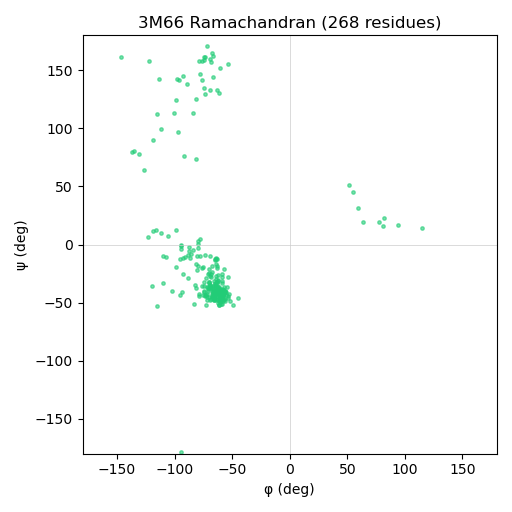4 LYS A C 1
ATOM 2110 O O . LYS A 1 257 ? -6.623 7.351 -19.507 1.00 29.45 404 LYS A O 1
ATOM 2116 N N . ALA A 1 258 ? -6.510 7.268 -17.258 1.00 29.21 405 ALA A N 1
ATOM 2117 C CA . ALA A 1 258 ? -7.462 6.176 -17.172 1.00 28.92 405 ALA A CA 1
ATOM 2118 C C . ALA A 1 258 ? -8.262 6.357 -15.896 1.00 30.95 405 ALA A C 1
ATOM 2119 O O . ALA A 1 258 ? -7.834 7.069 -14.986 1.00 33.51 405 ALA A O 1
ATOM 2121 N N . SER A 1 259 ? -9.411 5.700 -15.815 1.00 30.43 406 SER A N 1
ATOM 2122 C CA . SER A 1 259 ? -10.246 5.825 -14.621 1.00 31.82 406 SER A CA 1
ATOM 2123 C C . SER A 1 259 ? -9.634 5.000 -13.491 1.00 30.96 406 SER A C 1
ATOM 2124 O O . SER A 1 259 ? -8.861 4.072 -13.729 1.00 29.31 406 SER A O 1
ATOM 2127 N N . VAL A 1 260 ? -9.987 5.349 -12.252 1.00 37.94 407 VAL A N 1
ATOM 2128 C CA . VAL A 1 260 ? -9.543 4.561 -11.105 1.00 33.33 407 VAL A CA 1
ATOM 2129 C C . VAL A 1 260 ? -10.176 3.173 -11.190 1.00 31.46 407 VAL A C 1
ATOM 2130 O O . VAL A 1 260 ? -9.549 2.180 -10.811 1.00 31.43 407 VAL A O 1
ATOM 2134 N N . GLN A 1 261 ? -11.402 3.100 -11.704 1.00 32.26 408 GLN A N 1
ATOM 2135 C CA . GLN A 1 261 ? -12.058 1.809 -11.848 1.00 31.83 408 GLN A CA 1
ATOM 2136 C C . GLN A 1 261 ? -11.230 0.890 -12.760 1.00 29.75 408 GLN A C 1
ATOM 2137 O O . GLN A 1 261 ? -11.099 -0.298 -12.506 1.00 29.13 408 GLN A O 1
ATOM 2143 N N . ASP A 1 262 ? -10.688 1.446 -13.836 1.00 28.98 409 ASP A N 1
ATOM 2144 C CA . ASP A 1 262 ? -9.897 0.638 -14.737 1.00 27.40 409 ASP A CA 1
ATOM 2145 C C . ASP A 1 262 ? -8.562 0.232 -14.108 1.00 28.74 409 ASP A C 1
ATOM 2146 O O . ASP A 1 262 ? -8.035 -0.837 -14.417 1.00 25.54 409 ASP A O 1
ATOM 2151 N N . PHE A 1 263 ? -8.013 1.088 -13.254 1.00 26.87 410 PHE A N 1
ATOM 2152 C CA . PHE A 1 263 ? -6.780 0.753 -12.536 1.00 26.19 410 PHE A CA 1
ATOM 2153 C C . PHE A 1 263 ? -7.109 -0.410 -11.596 1.00 29.87 410 PHE A C 1
ATOM 2154 O O . PHE A 1 263 ? -6.371 -1.394 -11.538 1.00 30.90 410 PHE A O 1
ATOM 2162 N N . GLU A 1 264 ? -8.217 -0.297 -10.870 1.00 27.88 411 GLU A N 1
ATOM 2163 C CA . GLU A 1 264 ? -8.641 -1.361 -9.962 1.00 33.16 411 GLU A CA 1
ATOM 2164 C C . GLU A 1 264 ? -8.847 -2.677 -10.727 1.00 34.46 411 GLU A C 1
ATOM 2165 O O . GLU A 1 264 ? -8.432 -3.747 -10.279 1.00 36.13 411 GLU A O 1
ATOM 2171 N N . LYS A 1 265 ? -9.488 -2.598 -11.888 1.00 28.44 412 LYS A N 1
ATOM 2172 C CA . LYS A 1 265 ? -9.697 -3.781 -12.730 1.00 30.07 412 LYS A CA 1
ATOM 2173 C C . LYS A 1 265 ? -8.374 -4.433 -13.146 1.00 32.49 412 LYS A C 1
ATOM 2174 O O . LYS A 1 265 ? -8.227 -5.653 -13.107 1.00 35.13 412 LYS A O 1
ATOM 2180 N N . PHE A 1 266 ? -7.418 -3.607 -13.560 1.00 31.17 413 PHE A N 1
ATOM 2181 C CA . PHE A 1 266 ? -6.104 -4.095 -13.935 1.00 27.92 413 PHE A CA 1
ATOM 2182 C C . PHE A 1 266 ? -5.408 -4.783 -12.759 1.00 29.23 413 PHE A C 1
ATOM 2183 O O . PHE A 1 266 ? -4.772 -5.823 -12.915 1.00 35.63 413 PHE A O 1
ATOM 2191 N N . LEU A 1 267 ? -5.541 -4.218 -11.571 1.00 27.64 414 LEU A N 1
ATOM 2192 C CA . LEU A 1 267 ? -4.758 -4.717 -10.436 1.00 32.14 414 LEU A CA 1
ATOM 2193 C C . LEU A 1 267 ? -5.219 -6.111 -10.069 1.00 42.43 414 LEU A C 1
ATOM 2194 O O . LEU A 1 267 ? -4.512 -6.836 -9.377 1.00 45.15 414 LEU A O 1
ATOM 2199 N N . LYS A 1 268 ? -6.415 -6.472 -10.524 1.00 52.63 415 LYS A N 1
ATOM 2200 C CA . LYS A 1 268 ? -6.981 -7.782 -10.212 1.00 58.53 415 LYS A CA 1
ATOM 2201 C C . LYS A 1 268 ? -6.416 -8.873 -11.116 1.00 59.78 415 LYS A C 1
ATOM 2202 O O . LYS A 1 268 ? -6.634 -10.051 -10.874 1.00 57.01 415 LYS A O 1
ATOM 2208 N N . THR A 1 269 ? -5.679 -8.472 -12.148 1.00 60.89 416 THR A N 1
ATOM 2209 C CA . THR A 1 269 ? -5.001 -9.427 -13.023 1.00 63.85 416 THR A CA 1
ATOM 2210 C C . THR A 1 269 ? -3.551 -9.670 -12.593 1.00 62.80 416 THR A C 1
ATOM 2211 O O . THR A 1 269 ? -2.837 -10.441 -13.22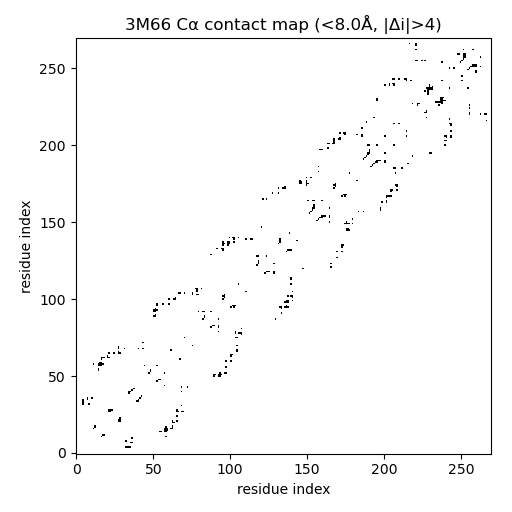8 1.00 64.99 416 THR A O 1
ATOM 2215 N N . LEU A 1 270 ? -3.114 -9.008 -11.524 1.00 62.29 417 LEU A N 1
ATOM 2216 C CA . LEU A 1 270 ? -1.729 -9.125 -11.067 1.00 64.37 417 LEU A CA 1
ATOM 2217 C C . LEU A 1 270 ? -1.517 -10.352 -10.175 1.00 72.95 417 LEU A C 1
ATOM 2218 O O . LEU A 1 270 ? -2.472 -10.921 -9.645 1.00 75.98 417 LEU A O 1
#

Radius of gyration: 23.86 Å; Cα contacts (8 Å, |Δi|>4): 272; chains: 1; bounding box: 47×33×74 Å

Secondary structure (DSSP, 8-state):
-HHHHHHHHHHHHHTT--HHHHTTSHHHHHHHHT--IIIIIHHHHHHHHHHT--GGGHHHHHHH-TTGGGS-HHHHHHHHHHHHHTT--HHHHHHHHHHSTTGGGS-HHHHHHHHHHHHHHH---HHHHHHHHHHSGGGGTS-SHHHHHHHHIIIIIS---HHHHHHHHHH-GGGGTS-HHHHHHHHIIIIIIS---HHHHHH-GGGGGS-HHHHHHHHHHHHHHT-----TTSSS---HHHHHHS-HHHIIIIII-S-HHHHHHHHTT-

Sequence (270 aa):
DYVDHSETLQKLVLLGVDLSKIEKHPEAANLLLRLDFEKDIKQMLLFLKDVGIEDNQLGAFLTKNHAIFSEDLENLKTRVAYLHSKNFSKADVAQMVRKAPFLLNFSVERLDNRLGFFQKELELSVKKTRDLVVRLPRLLTGSLEPVKENMKVYRLELGFKHNEIQHMITRIPKMLTANKMKLTETFDFVHNVMSIPHHIIVKFPQVFNTRLFKVKERHLFLTYLGRAQYDPAKPNYISLDKLVSIPDEIFCEEIAKASVQDFEKFLKTL

CATH classification: 1.25.70.10

Solvent-accessible surface area: 15047 Å² total; per-residue (Å²): 158,156,120,123,20,28,120,7,43,98,100,1,76,155,52,47,10,51,32,66,101,7,112,154,73,91,146,16,13,58,66,13,99,166,24,66,31,114,151,36,0,82,98,10,15,95,22,0,110,126,17,29,1,105,82,139,48,10,2,77,7,5,29,120,0,44,24,1,37,75,41,73,36,100,64,0,93,75,26,15,59,27,0,61,83,83,102,3,56,170,78,36,2,22,57,0,0,106,93,2,16,54,0,4,28,21,38,57,124,121,0,64,92,35,13,38,34,0,60,168,49,1,114,14,62,105,108,117,8,49,66,5,0,26,138,13,0,96,4,0,31,32,66,35,103,43,1,96,92,3,14,119,5,0,123,114,99,10,42,3,149,59,112,30,0,30,61,0,0,38,123,16,9,110,2,0,36,30,84,100,122,130,5,50,78,9,15,69,19,1,49,86,78,10,87,2,60,46,106,11,0,13,135,35,1,57,1,23,94,27,181,36,114,56,0,85,48,2,14,57,2,0,74,155,63,70,94,35,43,24,52,78,94,104,110,110,67,13,13,4,51,76,0,12,73,25,80,62,107,76,0,0,95,104,6,1,125,16,49,46,128,66,6,92,134,24,47,176,105,110

Organism: Homo sapiens (NCBI:txid9606)

GO terms:
  GO:0005739 mitochondrion (C, IDA)
  GO:0045892 negative regulation of DNA-templated transcription (P, IMP)
  GO:0005759 mitochondrial matrix (C, IDA)
  GO:0005739 mitochondrion (C, HTP)
  GO:0005741 mitochondrial outer membrane (C, TAS)
  GO:0005759 mitochondrial matrix (C, TAS)
  GO:0005515 protein binding (F, IPI)
  GO:0000976 transcription cis-regulatory region binding (F, IDA)
  GO:0005739 mitochondrion (C, EXP)